Protein AF-A0A7V2UGQ2-F1 (afdb_monomer_lite)

Secondary structure (DSSP, 8-state):
--SHHHHHHHHHHH-S--EEEEEE---SBPTTT--BGGGGT------TTSSS--STT-TTTT-EETT---------B-TT-S--TTS--EEEE-TTS-EEEE---GGGTS------B------------EEEEEEEE-TTTT----SHHHHHHHHTPPTT-TTEEEEEEEEESS-EEE-SS---SSSSPBPPSS-SSSEEEEEEEEEEE-SSEEEEEEEEEESEEEEEETTEEEEE----SSEEEEEEEEESSSEEEEEEEEEEE-SS--EEEEEEEES--SS--TTT-EETT-GGGTPPPEESS---HHHHHHHTS-S-----------

Sequence (330 aa):
MGSSAENSFVQTNFGGGDRWIGFTDSTATSTIDGFNLATLGTAEFGSTGGAPYPPAGNRGLGWQWVTGEPLTFVQNWGGGEPNDVGGEDAAHLRGDGLWNDHRAGATLGQTDHFLPSIIEYELGAQSLLYALNYHEARSNVGGSITNLAAAEALLALADGDPGLNARRRGYATIINLLGTGGEGHYANNDAFLLGGEDFAVEATGWIFIPSAGNWTFGTNTDDGSRLVIGPFTKADDVLSGPHDHLAVFNFSSAGWYPLRLVFFERGGGDEVELFAAQGSFGSWDSTNFRLVGDTANGGLMVTNVFPEPATLSLLALGGLSILARRRRQR

Structure (mmCIF, N/CA/C/O backbone):
data_AF-A0A7V2UGQ2-F1
#
_entry.id   AF-A0A7V2UGQ2-F1
#
loop_
_atom_site.group_PDB
_atom_site.id
_atom_site.type_symbol
_atom_site.label_atom_id
_atom_site.label_alt_id
_atom_site.label_comp_id
_atom_site.label_asym_id
_atom_site.label_entity_id
_atom_site.label_seq_id
_atom_site.pdbx_PDB_ins_code
_atom_site.Cartn_x
_atom_site.Cartn_y
_atom_site.Cartn_z
_atom_site.occupancy
_atom_site.B_iso_or_equiv
_atom_site.auth_seq_id
_atom_site.auth_comp_id
_atom_site.auth_asym_id
_atom_site.auth_atom_id
_atom_site.pdbx_PDB_model_num
ATOM 1 N N . MET A 1 1 ? -4.034 5.051 22.630 1.00 55.97 1 MET A N 1
ATOM 2 C CA . MET A 1 1 ? -2.951 5.685 23.431 1.00 55.97 1 MET A CA 1
ATOM 3 C C . MET A 1 1 ? -1.783 4.703 23.660 1.00 55.97 1 MET A C 1
ATOM 5 O O . MET A 1 1 ? -1.145 4.695 24.710 1.00 55.97 1 MET A O 1
ATOM 9 N N . GLY A 1 2 ? -1.430 3.910 22.644 1.00 51.38 2 GLY A N 1
ATOM 10 C CA . GLY A 1 2 ? -0.455 2.817 22.676 1.00 51.38 2 GLY A CA 1
ATOM 11 C C . GLY A 1 2 ? 0.980 3.198 22.298 1.00 51.38 2 GLY A C 1
ATOM 12 O O . GLY A 1 2 ? 1.807 2.316 22.084 1.00 51.38 2 GLY A O 1
ATOM 13 N N . SER A 1 3 ? 1.311 4.489 22.203 1.00 53.91 3 SER A N 1
ATOM 14 C CA . SER A 1 3 ? 2.663 4.946 21.863 1.00 53.91 3 SER A CA 1
ATOM 15 C C . SER A 1 3 ? 3.038 6.270 22.538 1.00 53.91 3 SER A C 1
ATOM 17 O O . SER A 1 3 ? 2.187 7.074 22.925 1.00 53.91 3 SER A O 1
ATOM 19 N N . SER A 1 4 ? 4.343 6.546 22.637 1.00 54.59 4 SER A N 1
ATOM 20 C CA . SER A 1 4 ? 4.851 7.838 23.125 1.00 54.59 4 SER A CA 1
ATOM 21 C C . SER A 1 4 ? 4.392 9.025 22.261 1.00 54.59 4 SER A C 1
ATOM 23 O O . SER A 1 4 ? 4.225 10.137 22.773 1.00 54.59 4 SER A O 1
ATOM 25 N N . ALA A 1 5 ? 4.144 8.791 20.967 1.00 55.12 5 ALA A N 1
ATOM 26 C CA . ALA A 1 5 ? 3.637 9.789 20.030 1.00 55.12 5 ALA A CA 1
ATOM 27 C C . ALA A 1 5 ? 2.173 10.153 20.315 1.00 55.12 5 ALA A C 1
ATOM 29 O O . ALA A 1 5 ? 1.833 11.335 20.341 1.00 55.12 5 ALA A O 1
ATOM 30 N N . GLU A 1 6 ? 1.324 9.165 20.602 1.00 60.09 6 GLU A N 1
ATOM 31 C CA . GLU A 1 6 ? -0.075 9.400 20.978 1.00 60.09 6 GLU A CA 1
ATOM 32 C C . GLU A 1 6 ? -0.189 10.149 22.307 1.00 60.09 6 GLU A C 1
ATOM 34 O O . GLU A 1 6 ? -0.946 11.116 22.408 1.00 60.09 6 GLU A O 1
ATOM 39 N N . ASN A 1 7 ? 0.627 9.782 23.299 1.00 63.66 7 ASN A N 1
ATOM 40 C CA . ASN A 1 7 ? 0.671 10.495 24.575 1.00 63.66 7 ASN A CA 1
ATOM 41 C C . ASN A 1 7 ? 1.098 11.969 24.392 1.00 63.66 7 ASN A C 1
ATOM 43 O O . ASN A 1 7 ? 0.494 12.886 24.952 1.00 63.66 7 ASN A O 1
ATOM 47 N N . SER A 1 8 ? 2.087 12.216 23.524 1.00 65.06 8 SER A N 1
ATOM 48 C CA . SER A 1 8 ? 2.531 13.574 23.169 1.00 65.06 8 SER A CA 1
ATOM 49 C C . SER A 1 8 ? 1.462 14.366 22.404 1.00 65.06 8 SER A C 1
ATOM 51 O O . SER A 1 8 ? 1.286 15.565 22.643 1.00 65.06 8 SER A O 1
ATOM 53 N N . PHE A 1 9 ? 0.722 13.712 21.502 1.00 65.62 9 PHE A N 1
ATOM 54 C CA . PHE A 1 9 ? -0.385 14.320 20.761 1.00 65.62 9 PHE A CA 1
ATOM 55 C C . PHE A 1 9 ? -1.488 14.793 21.707 1.00 65.62 9 PHE A C 1
ATOM 57 O O . PHE A 1 9 ? -1.954 15.929 21.587 1.00 65.62 9 PHE A O 1
ATOM 64 N N . VAL A 1 10 ? -1.868 13.950 22.670 1.00 66.56 10 VAL A N 1
ATOM 65 C CA . VAL A 1 10 ? -2.882 14.287 23.668 1.00 66.56 10 VAL A CA 1
ATOM 66 C C . VAL A 1 10 ? -2.465 15.512 24.483 1.00 66.56 10 VAL A C 1
ATOM 68 O O . VAL A 1 10 ? -3.222 16.480 24.568 1.00 66.56 10 VAL A O 1
ATOM 71 N N . GLN A 1 11 ? -1.242 15.505 25.016 1.00 69.06 11 GLN A N 1
ATOM 72 C CA . GLN A 1 11 ? -0.701 16.616 25.806 1.00 69.06 11 GLN A CA 1
ATOM 73 C C . GLN A 1 11 ? -0.680 17.934 25.022 1.00 69.06 11 GLN A C 1
ATOM 75 O O . GLN A 1 11 ? -1.082 18.983 25.526 1.00 69.06 11 GLN A O 1
ATOM 80 N N . THR A 1 12 ? -0.275 17.875 23.753 1.00 66.50 12 THR A N 1
ATOM 81 C CA . THR A 1 12 ? -0.147 19.065 22.901 1.00 66.50 12 THR A CA 1
ATOM 82 C C . THR A 1 12 ? -1.505 19.659 22.517 1.00 66.50 12 THR A C 1
ATOM 84 O O . THR A 1 12 ? -1.650 20.879 22.475 1.00 66.50 12 THR A O 1
ATOM 87 N N . ASN A 1 13 ? -2.508 18.821 22.233 1.00 63.44 13 ASN A N 1
ATOM 88 C CA . ASN A 1 13 ? -3.772 19.271 21.634 1.00 63.44 13 ASN A CA 1
ATOM 89 C C . ASN A 1 13 ? -4.913 19.463 22.639 1.00 63.44 13 ASN A C 1
ATOM 91 O O . ASN A 1 13 ? -5.858 20.197 22.351 1.00 63.44 13 ASN A O 1
ATOM 95 N N . PHE A 1 14 ? -4.843 18.828 23.811 1.00 64.56 14 PHE A N 1
ATOM 96 C CA . PHE A 1 14 ? -5.919 18.863 24.805 1.00 64.56 14 PHE A CA 1
ATOM 97 C C . PHE A 1 14 ? -5.540 19.582 26.116 1.00 64.56 14 PHE A C 1
ATOM 99 O O . PHE A 1 14 ? -6.408 19.753 26.980 1.00 64.56 14 PHE A O 1
ATOM 106 N N . GLY A 1 15 ? -4.296 20.069 26.236 1.00 64.44 15 GLY A N 1
ATOM 107 C CA . GLY A 1 15 ? -3.792 20.850 27.374 1.00 64.44 15 GLY A CA 1
ATOM 108 C C . GLY A 1 15 ? -3.466 20.016 28.625 1.00 64.44 15 GLY A C 1
ATOM 109 O O . GLY A 1 15 ? -3.795 18.837 28.700 1.00 64.44 15 GLY A O 1
ATOM 110 N N . GLY A 1 16 ? -2.837 20.643 29.627 1.00 67.06 16 GLY A N 1
ATOM 111 C CA . GLY A 1 16 ? -2.273 19.974 30.816 1.00 67.06 16 GLY A CA 1
ATOM 112 C C . GLY A 1 16 ? -3.251 19.694 31.966 1.00 67.06 16 GLY A C 1
ATOM 113 O O . GLY A 1 16 ? -2.957 20.052 33.102 1.00 67.06 16 GLY A O 1
ATOM 114 N N . GLY A 1 17 ? -4.421 19.110 31.693 1.00 80.56 17 GLY A N 1
ATOM 115 C CA . GLY A 1 17 ? -5.388 18.704 32.727 1.00 80.56 17 GLY A CA 1
ATOM 116 C C . GLY A 1 17 ? -5.526 17.186 32.847 1.00 80.56 17 GLY A C 1
ATOM 117 O O . GLY A 1 17 ? -5.393 16.488 31.843 1.00 80.56 17 GLY A O 1
ATOM 118 N N . ASP A 1 18 ? -5.843 16.703 34.052 1.00 85.62 18 ASP A N 1
ATOM 119 C CA . ASP A 1 18 ? -6.018 15.274 34.333 1.00 85.62 18 ASP A CA 1
ATOM 120 C C . ASP A 1 18 ? -7.246 14.701 33.623 1.00 85.62 18 ASP A C 1
ATOM 122 O O . ASP A 1 18 ? -8.326 15.307 33.629 1.00 85.62 18 ASP A O 1
ATOM 126 N N . ARG A 1 19 ? -7.087 13.531 33.001 1.00 84.50 19 ARG A N 1
ATOM 127 C CA . ARG A 1 19 ? -8.108 12.931 32.137 1.00 84.50 19 ARG A CA 1
ATOM 128 C C . ARG A 1 19 ? -8.162 11.421 32.272 1.00 84.50 19 ARG A C 1
ATOM 130 O O . ARG A 1 19 ? -7.119 10.778 32.240 1.00 84.50 19 ARG A O 1
ATOM 137 N N . TRP A 1 20 ? -9.365 10.854 32.330 1.00 84.75 20 TRP A N 1
ATOM 138 C CA . TRP A 1 20 ? -9.531 9.402 32.239 1.00 84.75 20 TRP A CA 1
ATOM 139 C C . TRP A 1 20 ? -9.014 8.886 30.901 1.00 84.75 20 TRP A C 1
ATOM 141 O O . TRP A 1 20 ? -9.288 9.493 29.860 1.00 84.75 20 TRP A O 1
ATOM 151 N N . ILE A 1 21 ? -8.298 7.766 30.941 1.00 78.38 21 ILE A N 1
ATOM 152 C CA . ILE A 1 21 ? -7.848 7.027 29.761 1.00 78.38 21 ILE A CA 1
ATOM 153 C C . ILE A 1 21 ? -8.443 5.619 29.831 1.00 78.38 21 ILE A C 1
ATOM 155 O O . ILE A 1 21 ? -8.758 5.138 30.915 1.00 78.38 21 ILE A O 1
ATOM 159 N N . GLY A 1 22 ? -8.676 4.983 28.681 1.00 79.19 22 GLY A N 1
ATOM 160 C CA . GLY A 1 22 ? -9.435 3.728 28.571 1.00 79.19 22 GLY A CA 1
ATOM 161 C C . GLY A 1 22 ? -8.724 2.481 29.104 1.00 79.19 22 GLY A C 1
ATOM 162 O O . GLY A 1 22 ? -8.870 1.419 28.518 1.00 79.19 22 GLY A O 1
ATOM 163 N N . PHE A 1 23 ? -7.931 2.595 30.161 1.00 79.88 23 PHE A N 1
ATOM 164 C CA . PHE A 1 23 ? -7.047 1.548 30.649 1.00 79.88 23 PHE A CA 1
ATOM 165 C C . PHE A 1 23 ? -7.431 1.146 32.071 1.00 79.88 23 PHE A C 1
ATOM 167 O O . PHE A 1 23 ? -7.706 2.009 32.908 1.00 79.88 23 PHE A O 1
ATOM 174 N N . THR A 1 24 ? -7.484 -0.158 32.328 1.00 84.94 24 THR A N 1
ATOM 175 C CA . THR A 1 24 ? -7.972 -0.719 33.591 1.00 84.94 24 THR A CA 1
ATOM 176 C C . THR A 1 24 ? -7.363 -2.084 33.871 1.00 84.94 24 THR A C 1
ATOM 178 O O . THR A 1 24 ? -7.129 -2.858 32.948 1.00 84.94 24 THR A O 1
ATOM 181 N N . ASP A 1 25 ? -7.138 -2.415 35.133 1.00 85.00 25 ASP A N 1
ATOM 182 C CA . ASP A 1 25 ? -6.864 -3.779 35.598 1.00 85.00 25 ASP A CA 1
ATOM 183 C C . ASP A 1 25 ? -8.042 -4.380 36.380 1.00 85.00 25 ASP A C 1
ATOM 185 O O . ASP A 1 25 ? -7.936 -5.483 36.925 1.00 85.00 25 ASP A O 1
ATOM 189 N N . SER A 1 26 ? -9.199 -3.706 36.367 1.00 86.50 26 SER A N 1
ATOM 190 C CA . SER A 1 26 ? -10.372 -4.153 37.105 1.00 86.50 26 SER A CA 1
ATOM 191 C C . SER A 1 26 ? -10.819 -5.523 36.626 1.00 86.50 26 SER A C 1
ATOM 193 O O . SER A 1 26 ? -10.964 -5.786 35.429 1.00 86.50 26 SER A O 1
ATOM 195 N N . THR A 1 27 ? -11.109 -6.400 37.578 1.00 88.31 27 THR A N 1
ATOM 196 C CA . THR A 1 27 ? -11.715 -7.713 37.318 1.00 88.31 27 THR A CA 1
ATOM 197 C C . THR A 1 27 ? -13.222 -7.710 37.585 1.00 88.31 27 THR A C 1
ATOM 199 O O . THR A 1 27 ? -13.884 -8.747 37.490 1.00 88.31 27 THR A O 1
ATOM 202 N N . ALA A 1 28 ? -13.786 -6.542 37.909 1.00 86.94 28 ALA A N 1
ATOM 203 C CA . ALA A 1 28 ? -15.196 -6.383 38.210 1.00 86.94 28 ALA A CA 1
ATOM 204 C C . ALA A 1 28 ? -16.085 -6.570 36.968 1.00 86.94 28 ALA A C 1
ATOM 206 O O . ALA A 1 28 ? -15.665 -6.475 35.814 1.00 86.94 28 ALA A O 1
ATOM 207 N N . THR A 1 29 ? -17.368 -6.823 37.220 1.00 86.19 29 THR A N 1
ATOM 208 C CA . THR A 1 29 ? -18.408 -6.748 36.192 1.00 86.19 29 THR A CA 1
ATOM 209 C C . THR A 1 29 ? -19.084 -5.390 36.278 1.00 86.19 29 THR A C 1
ATOM 211 O O . THR A 1 29 ? -19.628 -5.035 37.324 1.00 86.19 29 THR A O 1
ATOM 214 N N . SER A 1 30 ? -19.061 -4.645 35.176 1.00 83.88 30 SER A N 1
ATOM 215 C CA . SER A 1 30 ? -19.713 -3.347 35.051 1.00 83.88 30 SER A CA 1
ATOM 216 C C . SER A 1 30 ? -21.199 -3.457 35.373 1.00 83.88 30 SER A C 1
ATOM 218 O O . SER A 1 30 ? -21.940 -4.250 34.790 1.00 83.88 30 SER A O 1
ATOM 220 N N . THR A 1 31 ? -21.657 -2.621 36.299 1.00 81.88 31 THR A N 1
ATOM 221 C CA . THR A 1 31 ? -23.082 -2.533 36.652 1.00 81.88 31 THR A CA 1
ATOM 222 C C . THR A 1 31 ? -23.911 -1.757 35.624 1.00 81.88 31 THR A C 1
ATOM 224 O O . THR A 1 31 ? -25.138 -1.773 35.710 1.00 81.88 31 THR A O 1
ATOM 227 N N . ILE A 1 32 ? -23.272 -1.095 34.648 1.00 67.69 32 ILE A N 1
ATOM 228 C CA . ILE A 1 32 ? -23.963 -0.359 33.578 1.00 67.69 32 ILE A CA 1
ATOM 229 C C . ILE A 1 32 ? -24.513 -1.327 32.525 1.00 67.69 32 ILE A C 1
ATOM 231 O O . ILE A 1 32 ? -25.679 -1.238 32.145 1.00 67.69 32 ILE A O 1
ATOM 235 N N . ASP A 1 33 ? -23.664 -2.225 32.034 1.00 70.94 33 ASP A N 1
ATOM 236 C CA . ASP A 1 33 ? -23.909 -3.055 30.849 1.00 70.94 33 ASP A CA 1
ATOM 237 C C . ASP A 1 33 ? -23.668 -4.553 31.091 1.00 70.94 33 ASP A C 1
ATOM 239 O O . ASP A 1 33 ? -23.905 -5.369 30.201 1.00 70.94 33 ASP A O 1
ATOM 243 N N . GLY A 1 34 ? -23.244 -4.937 32.298 1.00 80.12 34 GLY A N 1
ATOM 244 C CA . GLY A 1 34 ? -22.953 -6.324 32.647 1.00 80.12 34 GLY A CA 1
ATOM 245 C C . GLY A 1 34 ? -21.658 -6.852 32.031 1.00 80.12 34 GLY A C 1
ATOM 246 O O . GLY A 1 34 ? -21.426 -8.061 32.082 1.00 80.12 34 GLY A O 1
ATOM 247 N N . PHE A 1 35 ? -20.823 -5.992 31.439 1.00 76.81 35 PHE A N 1
ATOM 248 C CA . PHE A 1 35 ? -19.561 -6.418 30.850 1.00 76.81 35 PHE A CA 1
ATOM 249 C C . PHE A 1 35 ? -18.570 -6.838 31.943 1.00 76.81 35 PHE A C 1
ATOM 251 O O . PHE A 1 35 ? -18.287 -6.074 32.865 1.00 76.81 35 PHE A O 1
ATOM 258 N N . ASN A 1 36 ? -18.051 -8.065 31.856 1.00 85.12 36 ASN A N 1
ATOM 259 C CA . ASN A 1 36 ? -17.058 -8.586 32.794 1.00 85.12 36 ASN A CA 1
ATOM 260 C C . ASN A 1 36 ? -15.647 -8.254 32.299 1.00 85.12 36 ASN A C 1
ATOM 262 O O . ASN A 1 36 ? -15.168 -8.879 31.348 1.00 85.12 36 ASN A O 1
ATOM 266 N N . LEU A 1 37 ? -14.970 -7.316 32.964 1.00 82.06 37 LEU A N 1
ATOM 267 C CA . LEU A 1 37 ? -13.660 -6.834 32.529 1.00 82.06 37 LEU A CA 1
ATOM 268 C C . LEU A 1 37 ? -12.563 -7.900 32.634 1.00 82.06 37 LEU A C 1
ATOM 270 O O . LEU A 1 37 ? -11.653 -7.897 31.809 1.00 82.06 37 LEU A O 1
ATOM 274 N N . ALA A 1 38 ? -12.717 -8.906 33.505 1.00 84.62 38 ALA A N 1
ATOM 275 C CA . ALA A 1 38 ? -11.798 -10.048 33.573 1.00 84.62 38 ALA A CA 1
ATOM 276 C C . ALA A 1 38 ? -11.696 -10.825 32.243 1.00 84.62 38 ALA A C 1
ATOM 278 O O . ALA A 1 38 ? -10.711 -11.519 31.994 1.00 84.62 38 ALA A O 1
ATOM 279 N N . THR A 1 39 ? -12.696 -10.710 31.357 1.00 83.00 39 THR A N 1
ATOM 280 C CA . THR A 1 39 ? -12.666 -11.349 30.028 1.00 83.00 39 THR A CA 1
ATOM 281 C C . THR A 1 39 ? -11.655 -10.722 29.070 1.00 83.00 39 THR A C 1
ATOM 283 O O . THR A 1 39 ? -11.248 -11.383 28.117 1.00 83.00 39 THR A O 1
ATOM 286 N N . LEU A 1 40 ? -11.195 -9.499 29.351 1.00 76.06 40 LEU A N 1
ATOM 287 C CA . LEU A 1 40 ? -10.111 -8.835 28.624 1.00 76.06 40 LEU A CA 1
ATOM 288 C C . LEU A 1 40 ? -8.729 -9.391 29.008 1.00 76.06 40 LEU A C 1
ATOM 290 O O . LEU A 1 40 ? -7.719 -8.997 28.434 1.00 76.06 40 LEU A O 1
ATOM 294 N N . GLY A 1 41 ? -8.666 -10.297 29.990 1.00 79.88 41 GLY A N 1
ATOM 295 C CA . GLY A 1 41 ? -7.409 -10.724 30.595 1.00 79.88 41 GLY A CA 1
ATOM 296 C C . GLY A 1 41 ? -6.845 -9.681 31.558 1.00 79.88 41 GLY A C 1
ATOM 297 O O . GLY A 1 41 ? -5.624 -9.625 31.734 1.00 79.88 41 GLY A O 1
ATOM 298 N N . THR A 1 42 ? -7.709 -8.844 32.147 1.00 78.50 42 THR A N 1
ATOM 299 C CA . THR A 1 42 ? -7.312 -7.997 33.271 1.00 78.50 42 THR A CA 1
ATOM 300 C C . THR A 1 42 ? -6.974 -8.857 34.478 1.00 78.50 42 THR A C 1
ATOM 302 O O . THR A 1 42 ? -7.517 -9.950 34.675 1.00 78.50 42 THR A O 1
ATOM 305 N N . ALA A 1 43 ? -6.046 -8.370 35.285 1.00 77.75 43 ALA A N 1
ATOM 306 C CA . ALA A 1 43 ? -5.677 -9.005 36.529 1.00 77.75 43 ALA A CA 1
ATOM 307 C C . ALA A 1 43 ? -5.248 -7.928 37.518 1.00 77.75 43 ALA A C 1
ATOM 309 O O . ALA A 1 43 ? -4.326 -7.171 37.227 1.00 77.75 43 ALA A O 1
ATOM 310 N N . GLU A 1 44 ? -5.901 -7.922 38.679 1.00 71.25 44 GLU A N 1
ATOM 311 C CA . GLU A 1 44 ? -5.589 -7.048 39.808 1.00 71.25 44 GLU A CA 1
ATOM 312 C C . GLU A 1 44 ? -4.164 -7.359 40.284 1.00 71.25 44 GLU A C 1
ATOM 314 O O . GLU A 1 44 ? -3.900 -8.348 40.978 1.00 71.25 44 GLU A O 1
ATOM 319 N N . PHE A 1 45 ? -3.215 -6.540 39.844 1.00 63.56 45 PHE A N 1
ATOM 320 C CA . PHE A 1 45 ? -1.830 -6.598 40.280 1.00 63.56 45 PHE A CA 1
ATOM 321 C C . PHE A 1 45 ? -1.513 -5.280 40.972 1.00 63.56 45 PHE A C 1
ATOM 323 O O . PHE A 1 45 ? -0.885 -4.390 40.398 1.00 63.56 45 PHE A O 1
ATOM 330 N N . GLY A 1 46 ? -1.940 -5.181 42.231 1.00 53.47 46 GLY A N 1
ATOM 331 C CA . GLY A 1 46 ? -1.612 -4.045 43.078 1.00 53.47 46 GLY A CA 1
ATOM 332 C C . GLY A 1 46 ? -0.106 -3.762 43.108 1.00 53.47 46 GLY A C 1
ATOM 333 O O . GLY A 1 46 ? 0.715 -4.682 43.115 1.00 53.47 46 GLY A O 1
ATOM 334 N N . SER A 1 47 ? 0.249 -2.474 43.097 1.00 55.47 47 SER A N 1
ATOM 335 C CA . SER A 1 47 ? 1.609 -1.915 43.105 1.00 55.47 47 SER A CA 1
ATOM 336 C C . SER A 1 47 ? 2.677 -2.718 42.342 1.00 55.47 47 SER A C 1
ATOM 338 O O . SER A 1 47 ? 3.424 -3.519 42.911 1.00 55.47 47 SER A O 1
ATOM 340 N N . THR A 1 48 ? 2.908 -2.388 41.067 1.00 53.03 48 THR A N 1
ATOM 341 C CA . THR A 1 48 ? 4.172 -2.799 40.406 1.00 53.03 48 THR A CA 1
ATOM 342 C C . THR A 1 48 ? 5.375 -1.944 40.855 1.00 53.03 48 THR A C 1
ATOM 344 O O . THR A 1 48 ? 6.517 -2.212 40.470 1.00 53.03 48 THR A O 1
ATOM 347 N N . GLY A 1 49 ? 5.135 -0.920 41.690 1.00 44.81 49 GLY A N 1
ATOM 348 C CA . GLY A 1 49 ? 6.097 0.107 42.105 1.00 44.81 49 GLY A CA 1
ATOM 349 C C . GLY A 1 49 ? 6.800 -0.096 43.458 1.00 44.81 49 GLY A C 1
ATOM 350 O O . GLY A 1 49 ? 7.675 0.702 43.789 1.00 44.81 49 GLY A O 1
ATOM 351 N N . GLY A 1 50 ? 6.466 -1.131 44.241 1.00 43.66 50 GLY A N 1
ATOM 352 C CA . GLY A 1 50 ? 6.964 -1.295 45.621 1.00 43.66 50 GLY A CA 1
ATOM 353 C C . GLY A 1 50 ? 8.230 -2.144 45.824 1.00 43.66 50 GLY A C 1
ATOM 354 O O . GLY A 1 50 ? 8.822 -2.111 46.904 1.00 43.66 50 GLY A O 1
ATOM 355 N N . ALA A 1 51 ? 8.678 -2.905 44.823 1.00 39.03 51 ALA A N 1
ATOM 356 C CA . ALA A 1 51 ? 9.932 -3.662 44.897 1.00 39.03 51 ALA A CA 1
ATOM 357 C C . ALA A 1 51 ? 11.100 -2.822 44.342 1.00 39.03 51 ALA A C 1
ATOM 359 O O . ALA A 1 51 ? 10.889 -2.058 43.396 1.00 39.03 51 ALA A O 1
ATOM 360 N N . PRO A 1 52 ? 12.338 -2.952 44.867 1.00 39.47 52 PRO A N 1
ATOM 361 C CA . PRO A 1 52 ? 13.508 -2.324 44.264 1.00 39.47 52 PRO A CA 1
ATOM 362 C C . PRO A 1 52 ? 13.679 -2.895 42.860 1.00 39.47 52 PRO A C 1
ATOM 364 O O . PRO A 1 52 ? 14.232 -3.976 42.726 1.00 39.47 52 PRO A O 1
ATOM 367 N N . TYR A 1 53 ? 13.170 -2.178 41.854 1.00 36.78 53 TYR A N 1
ATOM 368 C CA . TYR A 1 53 ? 13.110 -2.600 40.456 1.00 36.78 53 TYR A CA 1
ATOM 369 C C . TYR A 1 53 ? 12.602 -4.045 40.272 1.00 36.78 53 TYR A C 1
ATOM 371 O O . TYR A 1 53 ? 13.388 -4.988 40.397 1.00 36.78 53 TYR A O 1
ATOM 379 N N . PRO A 1 54 ? 11.357 -4.293 39.819 1.00 39.69 54 PRO A N 1
ATOM 380 C CA . PRO A 1 54 ? 11.191 -5.501 39.027 1.00 39.69 54 PRO A CA 1
ATOM 381 C C . PRO A 1 54 ? 12.134 -5.368 37.810 1.00 39.69 54 PRO A C 1
ATOM 383 O O . PRO A 1 54 ? 12.397 -4.245 37.357 1.00 39.69 54 PRO A O 1
ATOM 386 N N . PRO A 1 55 ? 12.708 -6.473 37.305 1.00 38.50 55 PRO A N 1
ATOM 387 C CA . PRO A 1 55 ? 13.573 -6.427 36.132 1.00 38.50 55 PRO A CA 1
ATOM 388 C C . PRO A 1 55 ? 12.878 -5.625 35.027 1.00 38.50 55 PRO A C 1
ATOM 390 O O . PRO A 1 55 ? 11.673 -5.773 34.823 1.00 38.50 55 PRO A O 1
ATOM 393 N N . ALA A 1 56 ? 13.626 -4.720 34.392 1.00 41.19 56 ALA A N 1
ATOM 394 C CA . ALA A 1 56 ? 13.127 -3.790 33.384 1.00 41.19 56 ALA A CA 1
ATOM 395 C C . ALA A 1 56 ? 12.142 -4.483 32.424 1.00 41.19 56 ALA A C 1
ATOM 397 O O . ALA A 1 56 ? 12.535 -5.398 31.704 1.00 41.19 56 ALA A O 1
ATOM 398 N N . GLY A 1 57 ? 10.870 -4.068 32.435 1.00 47.94 57 GLY A N 1
ATOM 399 C CA . GLY A 1 57 ? 9.896 -4.568 31.461 1.00 47.94 57 GLY A CA 1
ATOM 400 C C . GLY A 1 57 ? 8.419 -4.387 31.798 1.00 47.94 57 GLY A C 1
ATOM 401 O O . GLY A 1 57 ? 7.642 -4.150 30.885 1.00 47.94 57 GLY A O 1
ATOM 402 N N . ASN A 1 58 ? 8.017 -4.433 33.072 1.00 55.75 58 ASN A N 1
ATOM 403 C CA . ASN A 1 58 ? 6.650 -4.874 33.392 1.00 55.75 58 ASN A CA 1
ATOM 404 C C . ASN A 1 58 ? 5.865 -3.970 34.382 1.00 55.75 58 ASN A C 1
ATOM 406 O O . ASN A 1 58 ? 5.093 -4.480 35.193 1.00 55.75 58 ASN A O 1
ATOM 410 N N . ARG A 1 59 ? 6.041 -2.635 34.349 1.00 65.69 59 ARG A N 1
ATOM 411 C CA . ARG A 1 59 ? 5.121 -1.716 35.063 1.00 65.69 59 ARG A CA 1
ATOM 412 C C . ARG A 1 59 ? 3.751 -1.762 34.386 1.00 65.69 59 ARG A C 1
ATOM 414 O O . ARG A 1 59 ? 3.688 -1.526 33.190 1.00 65.69 59 ARG A O 1
ATOM 421 N N . GLY A 1 60 ? 2.686 -2.079 35.121 1.00 67.69 60 GLY A N 1
ATOM 422 C CA . GLY A 1 60 ? 1.333 -2.213 34.559 1.00 67.69 60 GLY A CA 1
ATOM 423 C C . GLY A 1 60 ? 0.993 -3.583 33.951 1.00 67.69 60 GLY A C 1
ATOM 424 O O . GLY A 1 60 ? 0.143 -3.662 33.071 1.00 67.69 60 GLY A O 1
ATOM 425 N N . LEU A 1 61 ? 1.640 -4.673 34.385 1.00 73.69 61 LEU A N 1
ATOM 426 C CA . LEU A 1 61 ? 1.139 -6.023 34.081 1.00 73.69 61 LEU A CA 1
ATOM 427 C C . LEU A 1 61 ? -0.290 -6.211 34.603 1.00 73.69 61 LEU A C 1
ATOM 429 O O . LEU A 1 61 ? -0.574 -5.834 35.732 1.00 73.69 61 LEU A O 1
ATOM 433 N N . GLY A 1 62 ? -1.144 -6.843 33.795 1.00 75.69 62 GLY A N 1
ATOM 434 C CA . GLY A 1 62 ? -2.554 -7.114 34.115 1.00 75.69 62 GLY A CA 1
ATOM 435 C C . GLY A 1 62 ? -3.510 -5.966 33.833 1.00 75.69 62 GLY A C 1
ATOM 436 O O . GLY A 1 62 ? -4.718 -6.173 33.857 1.00 75.69 62 GLY A O 1
ATOM 437 N N . TRP A 1 63 ? -2.988 -4.800 33.475 1.00 83.12 63 TRP A N 1
ATOM 438 C CA . TRP A 1 63 ? -3.802 -3.735 32.929 1.00 83.12 63 TRP A CA 1
ATOM 439 C C . TRP A 1 63 ? -4.090 -3.992 31.443 1.00 83.12 63 TRP A C 1
ATOM 441 O O . TRP A 1 63 ? -3.208 -4.408 30.687 1.00 83.12 63 TRP A O 1
ATOM 451 N N . GLN A 1 64 ? -5.324 -3.730 31.023 1.00 81.00 64 GLN A N 1
ATOM 452 C CA . GLN A 1 64 ? -5.817 -3.888 29.658 1.00 81.00 64 GLN A CA 1
ATOM 453 C C . GLN A 1 64 ? -6.568 -2.639 29.219 1.00 81.00 64 GLN A C 1
ATOM 455 O O . GLN A 1 64 ? -7.157 -1.917 30.028 1.00 81.00 64 GLN A O 1
ATOM 460 N N . TRP A 1 65 ? -6.581 -2.391 27.915 1.00 79.50 65 TRP A N 1
ATOM 461 C CA . TRP A 1 65 ? -7.512 -1.425 27.358 1.00 79.50 65 TRP A CA 1
ATOM 462 C C . TRP A 1 65 ? -8.939 -1.959 27.477 1.00 79.50 65 TRP A C 1
ATOM 464 O O . TRP A 1 65 ? -9.188 -3.131 27.202 1.00 79.50 65 TRP A O 1
ATOM 474 N N . VAL A 1 66 ? -9.894 -1.101 27.841 1.00 75.94 66 VAL A N 1
ATOM 475 C CA . VAL A 1 66 ? -11.326 -1.451 27.923 1.00 75.94 66 VAL A CA 1
ATOM 476 C C . VAL A 1 66 ? -11.899 -1.901 26.574 1.00 75.94 66 VAL A C 1
ATOM 478 O O . VAL A 1 66 ? -12.956 -2.523 26.522 1.00 75.94 66 VAL A O 1
ATOM 481 N N . THR A 1 67 ? -11.197 -1.589 25.488 1.00 69.25 67 THR A N 1
ATOM 482 C CA . THR A 1 67 ? -11.475 -1.980 24.104 1.00 69.25 67 THR A CA 1
ATOM 483 C C . THR A 1 67 ? -10.873 -3.343 23.718 1.00 69.25 67 THR A C 1
ATOM 485 O O . THR A 1 67 ? -11.294 -3.924 22.716 1.00 69.25 67 THR A O 1
ATOM 488 N N . GLY A 1 68 ? -10.001 -3.919 24.556 1.00 68.44 68 GLY A N 1
ATOM 489 C CA . GLY A 1 68 ? -9.491 -5.292 24.458 1.00 68.44 68 GLY A CA 1
ATOM 490 C C . GLY A 1 68 ? -8.262 -5.500 23.574 1.00 68.44 68 GLY A C 1
ATOM 491 O O . GLY A 1 68 ? -7.828 -6.638 23.390 1.00 68.44 68 GLY A O 1
ATOM 492 N N . GLU A 1 69 ? -7.689 -4.436 23.026 1.00 63.94 69 GLU A N 1
ATOM 493 C CA . GLU A 1 69 ? -6.450 -4.482 22.263 1.00 63.94 69 GLU A CA 1
ATOM 494 C C . GLU A 1 69 ? -5.226 -4.763 23.153 1.00 63.94 69 GLU A C 1
ATOM 496 O O . GLU A 1 69 ? -5.183 -4.359 24.322 1.00 63.94 69 GLU A O 1
ATOM 501 N N . PRO A 1 70 ? -4.191 -5.436 22.609 1.00 60.69 70 PRO A N 1
ATOM 502 C CA . PRO A 1 70 ? -2.981 -5.722 23.359 1.00 60.69 70 PRO A CA 1
ATOM 503 C C . PRO A 1 70 ? -2.261 -4.444 23.776 1.00 60.69 70 PRO A C 1
ATOM 505 O O . PRO A 1 70 ? -1.958 -3.567 22.964 1.00 60.69 70 PRO A O 1
ATOM 508 N N . LEU A 1 71 ? -1.884 -4.387 25.046 1.00 61.97 71 LEU A N 1
ATOM 509 C CA . LEU A 1 71 ? -1.057 -3.317 25.565 1.00 61.97 71 LEU A CA 1
ATOM 510 C C . LEU A 1 71 ? 0.403 -3.485 25.101 1.00 61.97 71 LEU A C 1
ATOM 512 O O . LEU A 1 71 ? 1.158 -4.304 25.625 1.00 61.97 71 LEU A O 1
ATOM 516 N N . THR A 1 72 ? 0.816 -2.693 24.114 1.00 62.94 72 THR A N 1
ATOM 517 C CA . THR A 1 72 ? 2.175 -2.731 23.535 1.00 62.94 72 THR A CA 1
ATOM 518 C C . THR A 1 72 ? 3.138 -1.722 24.167 1.00 62.94 72 THR A C 1
ATOM 520 O O . THR A 1 72 ? 4.355 -1.834 24.006 1.00 62.94 72 THR A O 1
ATOM 523 N N . PHE A 1 73 ? 2.613 -0.762 24.933 1.00 62.09 73 PHE A N 1
ATOM 524 C CA . PHE A 1 73 ? 3.375 0.284 25.607 1.00 62.09 73 PHE A CA 1
ATOM 525 C C . PHE A 1 73 ? 2.882 0.468 27.046 1.00 62.09 73 PHE A C 1
ATOM 527 O O . PHE A 1 73 ? 1.750 0.877 27.274 1.00 62.09 73 PHE A O 1
ATOM 534 N N . VAL A 1 74 ? 3.750 0.171 28.018 1.00 64.06 74 VAL A N 1
ATOM 535 C CA . VAL A 1 74 ? 3.388 0.097 29.452 1.00 64.06 74 VAL A CA 1
ATOM 536 C C . VAL A 1 74 ? 4.178 1.066 30.335 1.00 64.06 74 VAL A C 1
ATOM 538 O O . VAL A 1 74 ? 4.139 0.998 31.555 1.00 64.06 74 VAL A O 1
ATOM 541 N N . GLN A 1 75 ? 4.980 1.945 29.734 1.00 66.31 75 GLN A N 1
ATOM 542 C CA . GLN A 1 75 ? 6.111 2.576 30.429 1.00 66.31 75 GLN A CA 1
ATOM 543 C C . GLN A 1 75 ? 5.896 4.051 30.790 1.00 66.31 75 GLN A C 1
ATOM 545 O O . GLN A 1 75 ? 6.845 4.719 31.188 1.00 66.31 75 GLN A O 1
ATOM 550 N N . ASN A 1 76 ? 4.676 4.576 30.660 1.00 76.44 76 ASN A N 1
ATOM 551 C CA . ASN A 1 76 ? 4.402 5.998 30.895 1.00 76.44 76 ASN A CA 1
ATOM 552 C C . ASN A 1 76 ? 3.821 6.304 32.287 1.00 76.44 76 ASN A C 1
ATOM 554 O O . ASN A 1 76 ? 3.382 7.418 32.555 1.00 76.44 76 ASN A O 1
ATOM 558 N N . TRP A 1 77 ? 3.842 5.330 33.192 1.00 80.12 77 TRP A N 1
ATOM 559 C CA . TRP A 1 77 ? 3.470 5.522 34.589 1.00 80.12 77 TRP A CA 1
ATOM 560 C C . TRP A 1 77 ? 4.378 6.522 35.308 1.00 80.12 77 TRP A C 1
ATOM 562 O O . TRP A 1 77 ? 5.602 6.524 35.138 1.00 80.12 77 TRP A O 1
ATOM 572 N N . GLY A 1 78 ? 3.764 7.349 36.153 1.00 80.75 78 GLY A N 1
ATOM 573 C CA . GLY A 1 78 ? 4.445 8.272 37.044 1.00 80.75 78 GLY A CA 1
ATOM 574 C C . GLY A 1 78 ? 5.401 7.565 38.001 1.00 80.75 78 GLY A C 1
ATOM 575 O O . GLY A 1 78 ? 5.355 6.353 38.211 1.00 80.75 78 GLY A O 1
ATOM 576 N N . GLY A 1 79 ? 6.322 8.326 38.591 1.00 80.25 79 GLY A N 1
ATOM 577 C CA . GLY A 1 79 ? 7.208 7.784 39.618 1.00 80.25 79 GLY A CA 1
ATOM 578 C C . GLY A 1 79 ? 6.403 7.292 40.822 1.00 80.25 79 GLY A C 1
ATOM 579 O O . GLY A 1 79 ? 5.867 8.117 41.549 1.00 80.25 79 GLY A O 1
ATOM 580 N N . GLY A 1 80 ? 6.358 5.973 41.028 1.00 77.25 80 GLY A N 1
ATOM 581 C CA . GLY A 1 80 ? 5.572 5.333 42.091 1.00 77.25 80 GLY A CA 1
ATOM 582 C C . GLY A 1 80 ? 4.329 4.592 41.591 1.00 77.25 80 GLY A C 1
ATOM 583 O O . GLY A 1 80 ? 3.846 3.734 42.319 1.00 77.25 80 GLY A O 1
ATOM 584 N N . GLU A 1 81 ? 3.906 4.839 40.347 1.00 81.06 81 GLU A N 1
ATOM 585 C CA . GLU A 1 81 ? 2.667 4.302 39.769 1.00 81.06 81 GLU A CA 1
ATOM 586 C C . GLU A 1 81 ? 2.901 3.050 38.891 1.00 81.06 81 GLU A C 1
ATOM 588 O O . GLU A 1 81 ? 4.009 2.871 38.354 1.00 81.06 81 GLU A O 1
ATOM 593 N N . PRO A 1 82 ? 1.873 2.198 38.693 1.00 82.50 82 PRO A N 1
ATOM 594 C CA . PRO A 1 82 ? 0.611 2.174 39.440 1.00 82.50 82 PRO A CA 1
ATOM 595 C C . PRO A 1 82 ? 0.836 1.707 40.886 1.00 82.50 82 PRO A C 1
ATOM 597 O O . PRO A 1 82 ? 1.686 0.834 41.124 1.00 82.50 82 PRO A O 1
ATOM 600 N N . ASN A 1 83 ? 0.128 2.309 41.841 1.00 79.56 83 ASN A N 1
ATOM 601 C CA . ASN A 1 83 ? 0.350 2.121 43.277 1.00 79.56 83 ASN A CA 1
ATOM 602 C C . ASN A 1 83 ? -0.786 1.383 44.010 1.00 79.56 83 ASN A C 1
ATOM 604 O O . ASN A 1 83 ? -0.550 0.884 45.113 1.00 79.56 83 ASN A O 1
ATOM 608 N N . ASP A 1 84 ? -1.950 1.264 43.379 1.00 82.19 84 ASP A N 1
ATOM 609 C CA . ASP A 1 84 ? -3.175 0.621 43.846 1.00 82.19 84 ASP A CA 1
ATOM 610 C C . ASP A 1 84 ? -3.655 1.120 45.225 1.00 82.19 84 ASP A C 1
ATOM 612 O O . ASP A 1 84 ? -4.145 0.381 46.091 1.00 82.19 84 ASP A O 1
ATOM 616 N N . VAL A 1 85 ? -3.458 2.411 45.504 1.00 81.00 85 VAL A N 1
ATOM 617 C CA . VAL A 1 85 ? -3.760 2.992 46.813 1.00 81.00 85 VAL A CA 1
ATOM 618 C C . VAL A 1 85 ? -5.269 3.123 47.006 1.00 81.00 85 VAL A C 1
ATOM 620 O O . VAL A 1 85 ? -5.922 4.110 46.676 1.00 81.00 85 VAL A O 1
ATOM 623 N N . GLY A 1 86 ? -5.823 2.129 47.697 1.00 77.69 86 GLY A N 1
ATOM 624 C CA . GLY A 1 86 ? -7.248 2.072 48.007 1.00 77.69 86 GLY A CA 1
ATOM 625 C C . GLY A 1 86 ? -8.072 1.337 46.956 1.00 77.69 86 GLY A C 1
ATOM 626 O O . GLY A 1 86 ? -9.273 1.609 46.892 1.00 77.69 86 GLY A O 1
ATOM 627 N N . GLY A 1 87 ? -7.446 0.421 46.204 1.00 79.56 87 GLY A N 1
ATOM 628 C CA . GLY A 1 87 ? -8.076 -0.349 45.134 1.00 79.56 87 GLY A CA 1
ATOM 629 C C . GLY A 1 87 ? -8.370 0.583 43.972 1.00 79.56 87 GLY A C 1
ATOM 630 O O . GLY A 1 87 ? -9.475 1.117 43.911 1.00 79.56 87 GLY A O 1
ATOM 631 N N . GLU A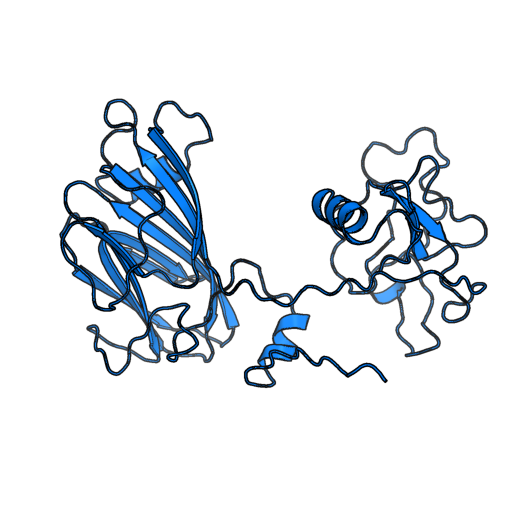 1 88 ? -7.381 0.890 43.145 1.00 87.19 88 GLU A N 1
ATOM 632 C CA . GLU A 1 88 ? -7.471 1.897 42.087 1.00 87.19 88 GLU A CA 1
ATOM 633 C C . GLU A 1 88 ? -7.339 1.261 40.704 1.00 87.19 88 GLU A C 1
ATOM 635 O O . GLU A 1 88 ? -6.236 1.089 40.205 1.00 87.19 88 GLU A O 1
ATOM 640 N N . ASP A 1 89 ? -8.472 0.978 40.050 1.00 86.75 89 ASP A N 1
ATOM 641 C CA . ASP A 1 89 ? -8.450 0.127 38.848 1.00 86.75 89 ASP A CA 1
ATOM 642 C C . ASP A 1 89 ? -8.564 0.881 37.511 1.00 86.75 89 ASP A C 1
ATOM 644 O O . ASP A 1 89 ? -8.799 0.271 36.466 1.00 86.75 89 ASP A O 1
ATOM 648 N N . ALA A 1 90 ? -8.507 2.211 37.491 1.00 87.94 90 ALA A N 1
ATOM 649 C CA . ALA A 1 90 ? -8.603 3.004 36.263 1.00 87.94 90 ALA A CA 1
ATOM 650 C C . ALA A 1 90 ? -7.409 3.929 36.112 1.00 87.94 90 ALA A C 1
ATOM 652 O O . ALA A 1 90 ? -7.049 4.657 37.027 1.00 87.94 90 ALA A O 1
ATOM 653 N N . ALA A 1 91 ? -6.827 3.985 34.921 1.00 87.62 91 ALA A N 1
ATOM 654 C CA . ALA A 1 91 ? -5.729 4.899 34.687 1.00 87.62 91 ALA A CA 1
ATOM 655 C C . ALA A 1 91 ? -6.259 6.273 34.272 1.00 87.62 91 ALA A C 1
ATOM 657 O O . ALA A 1 91 ? -7.210 6.408 33.493 1.00 87.62 91 ALA A O 1
ATOM 658 N N . HIS A 1 92 ? -5.583 7.316 34.735 1.00 86.00 92 HIS A N 1
ATOM 659 C CA . HIS A 1 92 ? -5.734 8.661 34.209 1.00 86.00 92 HIS A CA 1
ATOM 660 C C . HIS A 1 92 ? -4.394 9.200 33.692 1.00 86.00 92 HIS A C 1
ATOM 662 O O . HIS A 1 92 ? -3.317 8.866 34.188 1.00 86.00 92 HIS A O 1
ATOM 668 N N . LEU A 1 93 ? -4.454 10.033 32.658 1.00 84.94 93 LEU A N 1
ATOM 669 C CA . LEU A 1 93 ? -3.327 10.832 32.202 1.00 84.94 93 LEU A CA 1
ATOM 670 C C . LEU A 1 93 ? -3.300 12.120 33.011 1.00 84.94 93 LEU A C 1
ATOM 672 O O . LEU A 1 93 ? -4.282 12.860 33.007 1.00 84.94 93 LEU A O 1
ATOM 676 N N . ARG A 1 94 ? -2.172 12.400 33.656 1.00 86.19 94 ARG A N 1
ATOM 677 C CA . ARG A 1 94 ? -1.969 13.625 34.424 1.00 86.19 94 ARG A CA 1
ATOM 678 C C . ARG A 1 94 ? -1.538 14.788 33.537 1.00 86.19 94 ARG A C 1
ATOM 680 O O . ARG A 1 94 ? -1.005 14.606 32.437 1.00 86.19 94 ARG A O 1
ATOM 687 N N . GLY A 1 95 ? -1.688 16.005 34.053 1.00 82.81 95 GLY A N 1
ATOM 688 C CA . GLY A 1 95 ? -1.235 17.226 33.377 1.00 82.81 95 GLY A CA 1
ATOM 689 C C . GLY A 1 95 ? 0.271 17.302 33.068 1.00 82.81 95 GLY A C 1
ATOM 690 O O . GLY A 1 95 ? 0.675 18.124 32.251 1.00 82.81 95 GLY A O 1
ATOM 691 N N . ASP A 1 96 ? 1.100 16.454 33.685 1.00 82.81 96 ASP A N 1
ATOM 692 C CA . ASP A 1 96 ? 2.545 16.355 33.434 1.00 82.81 96 ASP A CA 1
ATOM 693 C C . ASP A 1 96 ? 2.930 15.308 32.372 1.00 82.81 96 ASP A C 1
ATOM 695 O O . ASP A 1 96 ? 4.115 15.107 32.106 1.00 82.81 96 ASP A O 1
ATOM 699 N N . GLY A 1 97 ? 1.950 14.647 31.746 1.00 77.62 97 GLY A N 1
ATOM 700 C CA . GLY A 1 97 ? 2.197 13.642 30.713 1.00 77.62 97 GLY A CA 1
ATOM 701 C C . GLY A 1 97 ? 2.347 12.219 31.223 1.00 77.62 97 GLY A C 1
ATOM 702 O O . GLY A 1 97 ? 2.413 11.316 30.392 1.00 77.62 97 GLY A O 1
ATOM 703 N N . LEU A 1 98 ? 2.371 11.995 32.537 1.00 84.44 98 LEU A N 1
ATOM 704 C CA . LEU A 1 98 ? 2.535 10.670 33.132 1.00 84.44 98 LEU A CA 1
ATOM 705 C C . LEU A 1 98 ? 1.183 10.065 33.521 1.00 84.44 98 LEU A C 1
ATOM 707 O O . LEU A 1 98 ? 0.211 10.777 33.773 1.00 84.44 98 LEU A O 1
ATOM 711 N N . TRP A 1 99 ? 1.112 8.739 33.546 1.00 86.88 99 TRP A N 1
ATOM 712 C CA . TRP A 1 99 ? -0.073 8.012 33.992 1.00 86.88 99 TRP A CA 1
ATOM 713 C C . TRP A 1 99 ? -0.058 7.824 35.503 1.00 86.88 99 TRP A C 1
ATOM 715 O O . TRP A 1 99 ? 1.002 7.678 36.112 1.00 86.88 99 TRP A O 1
ATOM 725 N N . ASN A 1 100 ? -1.243 7.792 36.086 1.00 87.12 100 ASN A N 1
ATOM 726 C CA . ASN A 1 100 ? -1.473 7.394 37.465 1.00 87.12 100 ASN A CA 1
ATOM 727 C C . ASN A 1 100 ? -2.737 6.534 37.512 1.00 87.12 100 ASN A C 1
ATOM 729 O O . ASN A 1 100 ? -3.622 6.684 36.668 1.00 87.12 100 ASN A O 1
ATOM 733 N N . ASP A 1 101 ? -2.779 5.572 38.415 1.00 88.12 101 ASP A N 1
ATOM 734 C CA . ASP A 1 101 ? -3.962 4.770 38.662 1.00 88.12 101 ASP A CA 1
ATOM 735 C C . ASP A 1 101 ? -4.864 5.493 39.654 1.00 88.12 101 ASP A C 1
ATOM 737 O O . ASP A 1 101 ? -4.440 6.332 40.444 1.00 88.12 101 ASP A O 1
ATOM 741 N N . HIS A 1 102 ? -6.158 5.286 39.499 1.00 89.06 102 HIS A N 1
ATOM 742 C CA . HIS A 1 102 ? -7.171 5.932 40.296 1.00 89.06 102 HIS A CA 1
ATOM 743 C C . HIS A 1 102 ? -8.435 5.067 40.314 1.00 89.06 102 HIS A C 1
ATOM 745 O O . HIS A 1 102 ? -8.687 4.242 39.444 1.00 89.06 102 HIS A O 1
ATOM 751 N N . ARG A 1 103 ? -9.284 5.273 41.313 1.00 88.50 103 ARG A N 1
ATOM 752 C CA . ARG A 1 103 ? -10.593 4.610 41.444 1.00 88.50 103 ARG A CA 1
ATOM 753 C C . ARG A 1 103 ? -11.456 4.750 40.182 1.00 88.50 103 ARG A C 1
ATOM 755 O O . ARG A 1 103 ? -11.798 5.870 39.803 1.00 88.50 103 ARG A O 1
ATOM 762 N N . ALA A 1 104 ? -11.883 3.626 39.613 1.00 83.19 104 ALA A N 1
ATOM 763 C CA . ALA A 1 104 ? -12.685 3.493 38.395 1.00 83.19 104 ALA A CA 1
ATOM 764 C C . ALA A 1 104 ? -14.182 3.820 38.568 1.00 83.19 104 ALA A C 1
ATOM 766 O O . ALA A 1 104 ? -14.933 3.874 37.593 1.00 83.19 104 ALA A O 1
ATOM 767 N N . GLY A 1 105 ? -14.617 4.081 39.804 1.00 86.12 105 GLY A N 1
ATOM 768 C CA . GLY A 1 105 ? -15.954 4.577 40.133 1.00 86.12 105 GLY A CA 1
ATOM 769 C C . GLY A 1 105 ? -16.955 3.512 40.583 1.00 86.12 105 GLY A C 1
ATOM 770 O O . GLY A 1 105 ? -16.680 2.309 40.604 1.00 86.12 105 GLY A O 1
ATOM 771 N N . ALA A 1 106 ? -18.148 3.968 40.972 1.00 84.81 106 ALA A N 1
ATOM 772 C CA . ALA A 1 106 ? -19.163 3.142 41.633 1.00 84.81 106 ALA A CA 1
ATOM 773 C C . ALA A 1 106 ? -19.688 2.019 40.748 1.00 84.81 106 ALA A C 1
ATOM 775 O O . ALA A 1 106 ? -20.125 0.980 41.245 1.00 84.81 106 ALA A O 1
ATOM 776 N N . THR A 1 107 ? -19.601 2.194 39.432 1.00 81.00 107 THR A N 1
ATOM 777 C CA . THR A 1 107 ? -20.066 1.204 38.465 1.00 81.00 107 THR A CA 1
ATOM 778 C C . THR A 1 107 ? -19.198 -0.050 38.431 1.00 81.00 107 THR A C 1
ATOM 780 O O . THR A 1 107 ? -19.684 -1.089 37.979 1.00 81.00 107 THR A O 1
ATOM 783 N N . LEU A 1 108 ? -17.975 0.046 38.963 1.00 83.19 108 LEU A N 1
ATOM 784 C CA . LEU A 1 108 ? -17.013 -1.037 39.169 1.00 83.19 108 LEU A CA 1
ATOM 785 C C . LEU A 1 108 ? -16.743 -1.307 40.660 1.00 83.19 108 LEU A C 1
ATOM 787 O O . LEU A 1 108 ? -15.827 -2.042 41.005 1.00 83.19 108 LEU A O 1
ATOM 791 N N . GLY A 1 109 ? -17.570 -0.763 41.561 1.00 82.12 109 GLY A N 1
ATOM 792 C CA . GLY A 1 109 ? -17.478 -1.025 43.001 1.00 82.12 109 GLY A CA 1
ATOM 793 C C . GLY A 1 109 ? -16.512 -0.122 43.777 1.00 82.12 109 GLY A C 1
ATOM 794 O O . GLY A 1 109 ? -16.274 -0.379 44.955 1.00 82.12 109 GLY A O 1
ATOM 795 N N . GLN A 1 110 ? -16.000 0.949 43.166 1.00 83.81 110 GLN A N 1
ATOM 796 C CA . GLN A 1 110 ? -15.106 1.929 43.799 1.00 83.81 110 GLN A CA 1
ATOM 797 C C . GLN A 1 110 ? -15.811 3.275 44.037 1.00 83.81 110 GLN A C 1
ATOM 799 O O . GLN A 1 110 ? -16.941 3.486 43.621 1.00 83.81 110 GLN A O 1
ATOM 804 N N . THR A 1 111 ? -15.195 4.224 44.744 1.00 84.81 111 THR A N 1
ATOM 805 C CA . THR A 1 111 ? -15.820 5.554 44.907 1.00 84.81 111 THR A CA 1
ATOM 806 C C . THR A 1 111 ? -15.687 6.385 43.636 1.00 84.81 111 THR A C 1
ATOM 808 O O . THR A 1 111 ? -14.615 6.397 43.034 1.00 84.81 111 THR A O 1
ATOM 811 N N . ASP A 1 112 ? -16.727 7.141 43.285 1.00 79.69 112 ASP A N 1
ATOM 812 C CA . ASP A 1 112 ? -16.727 7.991 42.091 1.00 79.69 112 ASP A CA 1
ATOM 813 C C . ASP A 1 112 ? -15.637 9.068 42.115 1.00 79.69 112 ASP A C 1
ATOM 815 O O . ASP A 1 112 ? -15.438 9.768 43.112 1.00 79.69 112 ASP A O 1
ATOM 819 N N . HIS A 1 113 ? -14.988 9.245 40.965 1.00 78.62 113 HIS A N 1
ATOM 820 C CA . HIS A 1 113 ? -14.080 10.348 40.695 1.00 78.62 113 HIS A CA 1
ATOM 821 C C . HIS A 1 113 ? -14.323 10.882 39.277 1.00 78.62 113 HIS A C 1
ATOM 823 O O . HIS A 1 113 ? -14.336 10.140 38.293 1.00 78.62 113 HIS A O 1
ATOM 829 N N . PHE A 1 114 ? -14.578 12.186 39.173 1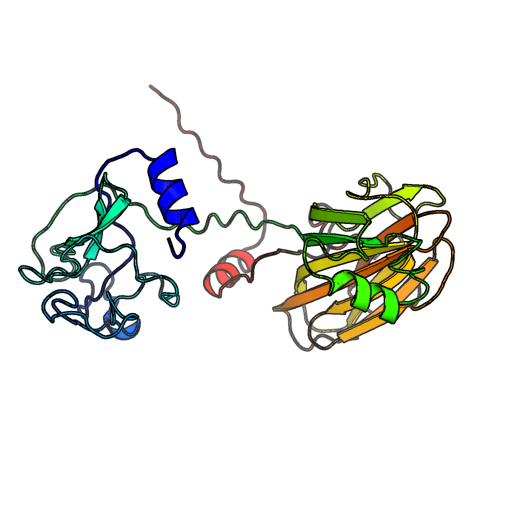.00 76.62 114 PHE A N 1
ATOM 830 C CA . PHE A 1 114 ? -15.053 12.806 37.939 1.00 76.62 114 PHE A CA 1
ATOM 831 C C . PHE A 1 114 ? -13.928 13.574 37.257 1.00 76.62 114 PHE A C 1
ATOM 833 O O . PHE A 1 114 ? -13.638 14.715 37.612 1.00 76.62 114 PHE A O 1
ATOM 840 N N . LEU A 1 115 ? -13.340 12.957 36.236 1.00 76.44 115 LEU A N 1
ATOM 841 C CA . LEU A 1 115 ? -12.410 13.600 35.317 1.00 76.44 115 LEU A CA 1
ATOM 842 C C . LEU A 1 115 ? -13.023 13.650 33.914 1.00 76.44 115 LEU A C 1
ATOM 844 O O . LEU A 1 115 ? -13.820 12.776 33.555 1.00 76.44 115 LEU A O 1
ATOM 848 N N . PRO A 1 116 ? -12.662 14.645 33.088 1.00 74.44 116 PRO A N 1
ATOM 849 C CA . PRO A 1 116 ? -12.923 14.558 31.659 1.00 74.44 116 PRO A CA 1
ATOM 850 C C . PRO A 1 116 ? -12.253 13.296 31.105 1.00 74.44 116 PRO A C 1
ATOM 852 O O . PRO A 1 116 ? -11.090 13.038 31.393 1.00 74.44 116 PRO A O 1
ATOM 855 N N . SER A 1 117 ? -12.960 12.502 30.308 1.00 69.19 117 SER A N 1
ATOM 856 C CA . SER A 1 117 ? -12.355 11.350 29.645 1.00 69.19 117 SER A CA 1
ATOM 857 C C . SER A 1 117 ? -11.793 11.734 28.284 1.00 69.19 117 SER A C 1
ATOM 859 O O . SER A 1 117 ? -12.373 12.529 27.538 1.00 69.19 117 SER A O 1
ATOM 861 N N . ILE A 1 118 ? -10.649 11.149 27.951 1.00 61.75 118 ILE A N 1
ATOM 862 C CA . ILE A 1 118 ? -10.283 10.921 26.562 1.00 61.75 118 ILE A CA 1
ATOM 863 C C . ILE A 1 118 ? -10.833 9.544 26.251 1.00 61.75 118 ILE A C 1
ATOM 865 O O . ILE A 1 118 ? -10.272 8.527 26.650 1.00 61.75 118 ILE A O 1
ATOM 869 N N . ILE A 1 119 ? -11.975 9.522 25.575 1.00 55.97 119 ILE A N 1
ATOM 870 C CA . ILE A 1 119 ? -12.392 8.305 24.898 1.00 55.97 119 ILE A CA 1
ATOM 871 C C . ILE A 1 119 ? -11.395 8.138 23.763 1.00 55.97 119 ILE A C 1
ATOM 873 O O . ILE A 1 119 ? -11.300 9.009 22.895 1.00 55.97 119 ILE A O 1
ATOM 877 N N . GLU A 1 120 ? -10.634 7.053 23.805 1.00 46.25 120 GLU A N 1
ATOM 878 C CA . GLU A 1 120 ? -9.945 6.566 22.627 1.00 46.25 120 GLU A CA 1
ATOM 879 C C . GLU A 1 120 ? -11.014 6.250 21.586 1.00 46.25 120 GLU A C 1
ATOM 881 O O . GLU A 1 120 ? -11.717 5.246 21.639 1.00 46.25 120 GLU A O 1
ATOM 886 N N . TYR A 1 121 ? -11.222 7.201 20.686 1.00 40.72 121 TYR A N 1
ATOM 887 C CA . TYR A 1 121 ? -11.701 6.877 19.369 1.00 40.72 121 TYR A CA 1
ATOM 888 C C . TYR A 1 121 ? -10.440 6.640 18.553 1.00 40.72 121 TYR A C 1
ATOM 890 O O . TYR A 1 121 ? -9.632 7.553 18.371 1.00 40.72 121 TYR A O 1
ATOM 898 N N . GLU A 1 122 ? -10.296 5.436 18.010 1.00 43.66 122 GLU A N 1
ATOM 899 C CA . GLU A 1 122 ? -9.684 5.342 16.695 1.00 43.66 122 GLU A CA 1
ATOM 900 C C . GLU A 1 122 ? -10.413 6.385 15.848 1.00 43.66 122 GLU A C 1
ATOM 902 O O . GLU A 1 122 ? -11.641 6.326 15.686 1.00 43.66 122 GLU A O 1
ATOM 907 N N . LEU A 1 123 ? -9.704 7.414 15.376 1.00 37.22 123 LEU A N 1
ATOM 908 C CA . LEU A 1 123 ? -10.216 8.190 14.263 1.00 37.22 123 LEU A CA 1
ATOM 909 C C . LEU A 1 123 ? -10.311 7.172 13.138 1.00 37.22 123 LEU A C 1
ATOM 911 O O . LEU A 1 123 ? -9.393 7.044 12.344 1.00 37.22 123 LEU A O 1
ATOM 915 N N . GLY A 1 124 ? -11.453 6.500 13.014 1.00 35.94 124 GLY A N 1
ATOM 916 C CA . GLY A 1 124 ? -11.827 5.729 11.839 1.00 35.94 124 GLY A CA 1
ATOM 917 C C . GLY A 1 124 ? -11.912 6.601 10.581 1.00 35.94 124 GLY A C 1
ATOM 918 O O . GLY A 1 124 ? -12.574 6.221 9.621 1.00 35.94 124 GLY A O 1
ATOM 919 N N . ALA A 1 125 ? -11.254 7.769 10.550 1.00 40.06 125 ALA A N 1
ATOM 920 C CA . ALA A 1 125 ? -10.582 8.249 9.364 1.00 40.06 125 ALA A CA 1
ATOM 921 C C . ALA A 1 125 ? -9.610 7.153 8.915 1.00 40.06 125 ALA A C 1
ATOM 923 O O . ALA A 1 125 ? -8.406 7.233 9.133 1.00 40.06 125 ALA A O 1
ATOM 924 N N . GLN A 1 126 ? -10.173 6.116 8.289 1.00 48.22 126 GLN A N 1
ATOM 925 C CA . GLN A 1 126 ? -9.445 5.228 7.414 1.00 48.22 126 GLN A CA 1
ATOM 926 C C . GLN A 1 126 ? -8.585 6.143 6.553 1.00 48.22 126 GLN A C 1
ATOM 928 O O . GLN A 1 126 ? -9.100 6.924 5.747 1.00 48.22 126 GLN A O 1
ATOM 933 N N . SER A 1 127 ? -7.276 6.105 6.758 1.00 55.47 127 SER A N 1
ATOM 934 C CA . SER A 1 127 ? -6.351 6.547 5.738 1.00 55.47 127 SER A CA 1
ATOM 935 C C . SER A 1 127 ? -6.578 5.572 4.597 1.00 55.47 127 SER A C 1
ATOM 937 O O . SER A 1 127 ? -6.036 4.466 4.597 1.00 55.47 127 SER A O 1
ATOM 939 N N . LEU A 1 128 ? -7.475 5.953 3.681 1.00 63.44 128 LEU A N 1
ATOM 940 C CA . LEU A 1 128 ? -7.744 5.257 2.428 1.00 63.44 128 LEU A CA 1
ATOM 941 C C . LEU A 1 128 ? -6.559 5.470 1.486 1.00 63.44 128 LEU A C 1
ATOM 943 O O . LEU A 1 128 ? -6.668 6.122 0.453 1.00 63.44 128 LEU A O 1
ATOM 947 N N . LEU A 1 129 ? -5.387 5.057 1.956 1.00 78.56 129 LEU A N 1
ATOM 948 C CA . LEU A 1 129 ? -4.092 5.433 1.436 1.00 78.56 129 LEU A CA 1
ATOM 949 C C . LEU A 1 129 ? -3.204 4.197 1.363 1.00 78.56 129 LEU A C 1
ATOM 951 O O . LEU A 1 129 ? -3.228 3.351 2.254 1.00 78.56 129 LEU A O 1
ATOM 955 N N . TYR A 1 130 ? -2.358 4.156 0.350 1.00 89.44 130 TYR A N 1
ATOM 956 C CA . TYR A 1 130 ? -1.122 3.393 0.346 1.00 89.44 130 TYR A CA 1
ATOM 957 C C . TYR A 1 130 ? -0.079 4.114 1.202 1.00 89.44 130 TYR A C 1
ATOM 959 O O . TYR A 1 130 ? -0.013 5.345 1.197 1.00 89.44 130 TYR A O 1
ATOM 967 N N . ALA A 1 131 ? 0.775 3.361 1.891 1.00 89.12 131 ALA A N 1
ATOM 968 C CA . ALA A 1 131 ? 2.056 3.863 2.375 1.00 89.12 131 ALA A CA 1
ATOM 969 C C . ALA A 1 131 ? 3.115 3.645 1.289 1.00 89.12 131 ALA A C 1
ATOM 971 O O . ALA A 1 131 ? 3.277 2.523 0.807 1.00 89.12 131 ALA A O 1
ATOM 972 N N . LEU A 1 132 ? 3.820 4.710 0.908 1.00 94.19 132 LEU A N 1
ATOM 973 C CA . LEU A 1 132 ? 4.824 4.687 -0.151 1.00 94.19 132 LEU A CA 1
ATOM 974 C C . LEU A 1 132 ? 6.238 4.821 0.415 1.00 94.19 132 LEU A C 1
ATOM 976 O O . LEU A 1 132 ? 6.493 5.673 1.272 1.00 94.19 132 LEU A O 1
ATOM 980 N N . ASN A 1 133 ? 7.170 4.041 -0.124 1.00 94.81 133 ASN A N 1
ATOM 981 C CA . ASN A 1 133 ? 8.602 4.135 0.134 1.00 94.81 133 ASN A CA 1
ATOM 982 C C . ASN A 1 133 ? 9.354 4.163 -1.204 1.00 94.81 133 ASN A C 1
ATOM 984 O O . ASN A 1 133 ? 9.223 3.254 -2.013 1.00 94.81 133 ASN A O 1
ATOM 988 N N . TYR A 1 134 ? 10.127 5.220 -1.431 1.00 96.75 134 TYR A N 1
ATOM 989 C CA . TYR A 1 134 ? 10.856 5.478 -2.669 1.00 96.75 134 TYR A CA 1
ATOM 990 C C . TYR A 1 134 ? 12.346 5.448 -2.403 1.00 96.75 134 TYR A C 1
ATOM 992 O O . TYR A 1 134 ? 12.808 6.139 -1.488 1.00 96.75 134 TYR A O 1
ATOM 1000 N N . HIS A 1 135 ? 13.088 4.697 -3.203 1.00 95.81 135 HIS A N 1
ATOM 1001 C CA . HIS A 1 135 ? 14.541 4.636 -3.145 1.00 95.81 135 HIS A CA 1
ATOM 1002 C C . HIS A 1 135 ? 15.090 4.903 -4.550 1.00 95.81 135 HIS A C 1
ATOM 1004 O O . HIS A 1 135 ? 14.718 4.215 -5.492 1.00 95.81 135 HIS A O 1
ATOM 1010 N N . GLU A 1 136 ? 15.967 5.892 -4.682 1.00 95.38 136 GLU A N 1
ATOM 1011 C CA . GLU A 1 136 ? 16.679 6.207 -5.925 1.00 95.38 136 GLU A CA 1
ATOM 1012 C C . GLU A 1 136 ? 18.125 5.726 -5.791 1.00 95.38 136 GLU A C 1
ATOM 1014 O O . GLU A 1 136 ? 18.812 6.059 -4.813 1.00 95.38 136 GLU A O 1
ATOM 1019 N N . ALA A 1 137 ? 18.596 4.935 -6.752 1.00 94.69 137 ALA A N 1
ATOM 1020 C CA . ALA A 1 137 ? 19.950 4.415 -6.748 1.00 94.69 137 ALA A CA 1
ATOM 1021 C C . ALA A 1 137 ? 20.953 5.510 -7.112 1.00 94.69 137 ALA A C 1
ATOM 1023 O O . ALA A 1 137 ? 20.764 6.325 -8.010 1.00 94.69 137 ALA A O 1
ATOM 1024 N N . ARG A 1 138 ? 22.099 5.507 -6.436 1.00 91.25 138 ARG A N 1
ATOM 1025 C CA . ARG A 1 138 ? 23.230 6.332 -6.845 1.00 91.25 138 ARG A CA 1
ATOM 1026 C C . ARG A 1 138 ? 23.969 5.623 -7.977 1.00 91.25 138 ARG A C 1
ATOM 1028 O O . ARG A 1 138 ? 24.708 4.678 -7.715 1.00 91.25 138 ARG A O 1
ATOM 1035 N N . SER A 1 139 ? 23.824 6.091 -9.215 1.00 78.19 139 SER A N 1
ATOM 1036 C CA . SER A 1 139 ? 24.217 5.350 -10.430 1.00 78.19 139 SER A CA 1
ATOM 1037 C C . SER A 1 139 ? 25.676 4.855 -10.470 1.00 78.19 139 SER A C 1
ATOM 1039 O O . SER A 1 139 ? 25.970 3.854 -11.115 1.00 78.19 139 SER A O 1
ATOM 1041 N N . ASN A 1 140 ? 26.615 5.509 -9.773 1.00 74.31 140 ASN A N 1
ATOM 1042 C CA . ASN A 1 140 ? 28.026 5.096 -9.716 1.00 74.31 140 ASN A CA 1
ATOM 1043 C C . ASN A 1 140 ? 28.365 4.080 -8.603 1.00 74.31 140 ASN A C 1
ATOM 1045 O O . ASN A 1 140 ? 29.509 3.628 -8.543 1.00 74.31 140 ASN A O 1
ATOM 1049 N N . VAL A 1 141 ? 27.418 3.746 -7.720 1.00 76.94 141 VAL A N 1
ATOM 1050 C CA . VAL A 1 141 ? 27.616 2.830 -6.578 1.00 76.94 141 VAL A CA 1
ATOM 1051 C C . VAL A 1 141 ? 26.489 1.800 -6.477 1.00 76.94 141 VAL A C 1
ATOM 1053 O O . VAL A 1 141 ? 26.772 0.610 -6.394 1.00 76.94 141 VAL A O 1
ATOM 1056 N N . GLY A 1 142 ? 25.230 2.245 -6.504 1.00 70.12 142 GLY A N 1
ATOM 1057 C CA . GLY A 1 142 ? 24.037 1.394 -6.415 1.00 70.12 142 GLY A CA 1
ATOM 1058 C C . GLY A 1 142 ? 23.737 0.602 -7.692 1.00 70.12 142 GLY A C 1
ATOM 1059 O O . GLY A 1 142 ? 23.009 -0.384 -7.637 1.00 70.12 142 GLY A O 1
ATOM 1060 N N . GLY A 1 143 ? 24.348 0.983 -8.819 1.00 82.69 143 GLY A N 1
ATOM 1061 C CA . GLY A 1 143 ? 24.134 0.340 -10.114 1.00 82.69 143 GLY A CA 1
ATOM 1062 C C . GLY A 1 143 ? 22.782 0.688 -10.737 1.00 82.69 143 GLY A C 1
ATOM 1063 O O . GLY A 1 143 ? 22.065 1.553 -10.243 1.00 82.69 143 GLY A O 1
ATOM 1064 N N . SER A 1 144 ? 22.470 0.026 -11.852 1.00 92.94 144 SER A N 1
ATOM 1065 C CA . SER A 1 144 ? 21.228 0.243 -12.597 1.00 92.94 144 SER A CA 1
ATOM 1066 C C . SER A 1 144 ? 20.135 -0.743 -12.198 1.00 92.94 144 SER A C 1
ATOM 1068 O O . SER A 1 144 ? 20.404 -1.940 -12.040 1.00 92.94 144 SER A O 1
ATOM 1070 N N . ILE A 1 145 ? 18.897 -0.263 -12.104 1.00 95.69 145 ILE A N 1
ATOM 1071 C CA . ILE A 1 145 ? 17.755 -1.057 -11.631 1.00 95.69 145 ILE A CA 1
ATOM 1072 C C . ILE A 1 145 ? 17.089 -1.770 -12.803 1.00 95.69 145 ILE A C 1
ATOM 1074 O O . ILE A 1 145 ? 16.054 -1.383 -13.296 1.00 95.69 145 ILE A O 1
ATOM 1078 N N . THR A 1 146 ? 17.720 -2.834 -13.289 1.00 96.12 146 THR A N 1
ATOM 1079 C CA . THR A 1 146 ? 17.315 -3.498 -14.547 1.00 96.12 146 THR A CA 1
ATOM 1080 C C . THR A 1 146 ? 16.316 -4.646 -14.381 1.00 96.12 146 THR A C 1
ATOM 1082 O O . THR A 1 146 ? 16.025 -5.335 -15.355 1.00 96.12 146 THR A O 1
ATOM 1085 N N . ASN A 1 147 ? 15.889 -4.930 -13.151 1.00 97.38 147 ASN A N 1
ATOM 1086 C CA . ASN A 1 147 ? 14.962 -6.011 -12.822 1.00 97.38 147 ASN A CA 1
ATOM 1087 C C . ASN A 1 147 ? 14.439 -5.875 -11.383 1.00 97.38 147 ASN A C 1
ATOM 1089 O O . ASN A 1 147 ? 15.013 -5.169 -10.545 1.00 97.38 147 ASN A O 1
ATOM 1093 N N . LEU A 1 148 ? 13.411 -6.656 -11.063 1.00 98.19 148 LEU A N 1
ATOM 1094 C CA . LEU A 1 148 ? 12.794 -6.758 -9.746 1.00 98.19 148 LEU A CA 1
ATOM 1095 C C . LEU A 1 148 ? 13.784 -7.157 -8.651 1.00 98.19 148 LEU A C 1
ATOM 1097 O O . LEU A 1 148 ? 13.657 -6.691 -7.522 1.00 98.19 148 LEU A O 1
ATOM 1101 N N . ALA A 1 149 ? 14.774 -8.007 -8.939 1.00 97.88 149 ALA A N 1
ATOM 1102 C CA . ALA A 1 149 ? 15.753 -8.394 -7.923 1.00 97.88 149 ALA A CA 1
ATOM 1103 C C . ALA A 1 149 ? 16.639 -7.206 -7.507 1.00 97.88 149 ALA A C 1
ATOM 1105 O O . ALA A 1 149 ? 16.914 -7.036 -6.318 1.00 97.88 149 ALA A O 1
ATOM 1106 N N . ALA A 1 150 ? 17.039 -6.359 -8.460 1.00 96.94 150 ALA A N 1
ATOM 1107 C CA . ALA A 1 150 ? 17.756 -5.117 -8.189 1.00 96.94 150 ALA A CA 1
ATOM 1108 C C . ALA A 1 150 ? 16.872 -4.106 -7.442 1.00 96.94 150 ALA A C 1
ATOM 1110 O O . ALA A 1 150 ? 17.328 -3.501 -6.473 1.00 96.94 150 ALA A O 1
ATOM 1111 N N . ALA A 1 151 ? 15.600 -3.979 -7.831 1.00 97.44 151 ALA A N 1
ATOM 1112 C CA . ALA A 1 151 ? 14.642 -3.099 -7.166 1.00 97.44 151 ALA A CA 1
ATOM 1113 C C . ALA A 1 151 ? 14.421 -3.486 -5.694 1.00 97.44 151 ALA A C 1
ATOM 1115 O O . ALA A 1 151 ? 14.476 -2.643 -4.801 1.00 97.44 151 ALA A O 1
ATOM 1116 N N . GLU A 1 152 ? 14.241 -4.778 -5.416 1.00 97.81 152 GLU A N 1
ATOM 1117 C CA . GLU A 1 152 ? 14.099 -5.295 -4.052 1.00 97.81 152 GLU A CA 1
ATOM 1118 C C . GLU A 1 152 ? 15.375 -5.093 -3.225 1.00 97.81 152 GLU A C 1
ATOM 1120 O O . GLU A 1 152 ? 15.301 -4.711 -2.057 1.00 97.81 152 GLU A O 1
ATOM 1125 N N . ALA A 1 153 ? 16.554 -5.294 -3.824 1.00 96.38 153 ALA A N 1
ATOM 1126 C CA . ALA A 1 153 ? 17.823 -5.019 -3.155 1.00 96.38 153 ALA A CA 1
ATOM 1127 C C . ALA A 1 153 ? 17.973 -3.529 -2.805 1.00 96.38 153 ALA A C 1
ATOM 1129 O O . ALA A 1 153 ? 18.416 -3.205 -1.703 1.00 96.38 153 ALA A O 1
ATOM 1130 N N . LEU A 1 154 ? 17.559 -2.632 -3.706 1.00 96.06 154 LEU A N 1
ATOM 1131 C CA . LEU A 1 154 ? 17.564 -1.186 -3.485 1.00 96.06 154 LEU A CA 1
ATOM 1132 C C . LEU A 1 154 ? 16.607 -0.780 -2.353 1.00 96.06 154 LEU A C 1
ATOM 1134 O O . LEU A 1 154 ? 16.990 -0.018 -1.462 1.00 96.06 154 LEU A O 1
ATOM 1138 N N . LEU A 1 155 ? 15.380 -1.309 -2.355 1.00 96.00 155 LEU A N 1
ATOM 1139 C CA . LEU A 1 155 ? 14.368 -1.045 -1.324 1.00 96.00 155 LEU A CA 1
ATOM 1140 C C . LEU A 1 155 ? 14.769 -1.584 0.059 1.00 96.00 155 LEU A C 1
ATOM 1142 O O . LEU A 1 155 ? 14.335 -1.043 1.076 1.00 96.00 155 LEU A O 1
ATOM 1146 N N . ALA A 1 156 ? 15.629 -2.605 0.111 1.00 95.94 156 ALA A N 1
ATOM 1147 C CA . ALA A 1 156 ? 16.162 -3.159 1.353 1.00 95.94 156 ALA A CA 1
ATOM 1148 C C . ALA A 1 156 ? 17.291 -2.321 1.986 1.00 95.94 156 ALA A C 1
ATOM 1150 O O . ALA A 1 156 ? 17.655 -2.573 3.139 1.00 95.94 156 ALA A O 1
ATOM 1151 N N . LEU A 1 157 ? 17.859 -1.341 1.269 1.00 92.12 157 LEU A N 1
ATOM 1152 C CA . LEU A 1 157 ? 18.937 -0.502 1.798 1.00 92.12 157 LEU A CA 1
ATOM 1153 C C . LEU A 1 157 ? 18.457 0.378 2.962 1.00 92.12 157 LEU A C 1
ATOM 1155 O O . LEU A 1 157 ? 17.359 0.936 2.950 1.00 92.12 157 LEU A O 1
ATOM 1159 N N . ALA A 1 158 ? 19.313 0.521 3.973 1.00 91.75 158 ALA A N 1
ATOM 1160 C CA . ALA A 1 158 ? 19.037 1.345 5.143 1.00 91.75 158 ALA A CA 1
ATOM 1161 C C . ALA A 1 158 ? 19.253 2.843 4.864 1.00 91.75 158 ALA A C 1
ATOM 1163 O O . ALA A 1 158 ? 19.952 3.238 3.930 1.00 91.75 158 ALA A O 1
ATOM 1164 N N . ASP A 1 159 ? 18.694 3.694 5.726 1.00 86.75 159 ASP A N 1
ATOM 1165 C CA . ASP A 1 159 ? 18.907 5.140 5.644 1.00 86.75 159 ASP A CA 1
ATOM 1166 C C . ASP A 1 159 ? 20.397 5.496 5.743 1.00 86.75 159 ASP A C 1
ATOM 1168 O O . ASP A 1 159 ? 21.089 5.100 6.681 1.00 86.75 159 ASP A O 1
ATOM 1172 N N . GLY A 1 160 ? 20.879 6.280 4.775 1.00 87.75 160 GLY A N 1
ATOM 1173 C CA . GLY A 1 160 ? 22.277 6.710 4.695 1.00 87.75 160 GLY A CA 1
ATOM 1174 C C . GLY A 1 160 ? 23.219 5.728 3.992 1.00 87.75 160 GLY A C 1
ATOM 1175 O O . GLY A 1 160 ? 24.416 6.010 3.925 1.00 87.75 160 GLY A O 1
ATOM 1176 N N . ASP A 1 161 ? 22.710 4.616 3.451 1.00 94.31 161 ASP A N 1
ATOM 1177 C CA . ASP A 1 161 ? 23.512 3.698 2.641 1.00 94.31 161 ASP A CA 1
ATOM 1178 C C . ASP A 1 161 ? 24.156 4.429 1.439 1.00 94.31 161 ASP A C 1
ATOM 1180 O O . ASP A 1 161 ? 23.487 5.217 0.759 1.00 94.31 161 ASP A O 1
ATOM 1184 N N . PRO A 1 162 ? 25.457 4.214 1.148 1.00 93.12 162 PRO A N 1
ATOM 1185 C CA . PRO A 1 162 ? 26.149 4.893 0.052 1.00 93.12 162 PRO A CA 1
ATOM 1186 C C . PRO A 1 162 ? 25.605 4.557 -1.347 1.00 93.12 162 PRO A C 1
ATOM 1188 O O . PRO A 1 162 ? 25.907 5.301 -2.287 1.00 93.12 162 PRO A O 1
ATOM 1191 N N . GLY A 1 163 ? 24.837 3.474 -1.491 1.00 93.00 163 GLY A N 1
ATOM 1192 C CA . GLY A 1 163 ? 24.130 3.096 -2.711 1.00 93.00 163 GLY A CA 1
ATOM 1193 C C . GLY A 1 163 ? 22.874 3.925 -2.993 1.00 93.00 163 GLY A C 1
ATOM 1194 O O . GLY A 1 163 ? 22.393 3.894 -4.123 1.00 93.00 163 GLY A O 1
ATOM 1195 N N . LEU A 1 164 ? 22.374 4.704 -2.026 1.00 93.25 164 LEU A N 1
ATOM 1196 C CA . LEU A 1 164 ? 21.206 5.573 -2.197 1.00 93.25 164 LEU A CA 1
ATOM 1197 C C . LEU A 1 164 ? 21.612 6.988 -2.632 1.00 93.25 164 LEU A C 1
ATOM 1199 O O . LEU A 1 164 ? 22.458 7.642 -2.010 1.00 93.25 164 LEU A O 1
ATOM 1203 N N . ASN A 1 165 ? 20.973 7.494 -3.687 1.00 93.44 165 ASN A N 1
ATOM 1204 C CA . ASN A 1 165 ? 21.006 8.916 -4.023 1.00 93.44 165 ASN A CA 1
ATOM 1205 C C . ASN A 1 165 ? 20.004 9.684 -3.160 1.00 93.44 165 ASN A C 1
ATOM 1207 O O . ASN A 1 165 ? 20.362 10.652 -2.484 1.00 93.44 165 ASN A O 1
ATOM 1211 N N . ALA A 1 166 ? 18.766 9.194 -3.129 1.00 92.31 166 ALA A N 1
ATOM 1212 C CA . ALA A 1 166 ? 17.686 9.769 -2.353 1.00 92.31 166 ALA A CA 1
ATOM 1213 C C . ALA A 1 166 ? 16.721 8.697 -1.847 1.00 92.31 166 ALA A C 1
ATOM 1215 O O . ALA A 1 166 ? 16.590 7.606 -2.400 1.00 92.31 166 ALA A O 1
ATOM 1216 N N . ARG A 1 167 ? 16.009 9.060 -0.780 1.00 92.44 167 ARG A N 1
ATOM 1217 C CA . ARG A 1 167 ? 14.886 8.303 -0.244 1.00 92.44 167 ARG A CA 1
ATOM 1218 C C . ARG A 1 167 ? 13.738 9.236 0.112 1.00 92.44 167 ARG A C 1
ATOM 1220 O O . ARG A 1 167 ? 13.976 10.335 0.631 1.00 92.44 167 ARG A O 1
ATOM 1227 N N . ARG A 1 168 ? 12.498 8.814 -0.134 1.00 91.81 168 ARG A N 1
ATOM 1228 C CA . ARG A 1 168 ? 11.285 9.500 0.338 1.00 91.81 168 ARG A CA 1
ATOM 1229 C C . ARG A 1 168 ? 10.255 8.501 0.834 1.00 91.81 168 ARG A C 1
ATOM 1231 O O . ARG A 1 168 ? 10.203 7.361 0.392 1.00 91.81 168 ARG A O 1
ATOM 1238 N N . ARG A 1 169 ? 9.417 8.968 1.751 1.00 89.00 169 ARG A N 1
ATOM 1239 C CA . ARG A 1 169 ? 8.209 8.273 2.184 1.00 89.00 169 ARG A CA 1
ATOM 1240 C C . ARG A 1 169 ? 7.021 9.187 1.951 1.00 89.00 169 ARG A C 1
ATOM 1242 O O . ARG A 1 169 ? 7.164 10.405 2.058 1.00 89.00 169 ARG A O 1
ATOM 1249 N N . GLY A 1 170 ? 5.868 8.606 1.671 1.00 86.19 170 GLY A N 1
ATOM 1250 C CA . GLY A 1 170 ? 4.643 9.366 1.490 1.00 86.19 170 GLY A CA 1
ATOM 1251 C C . GLY A 1 170 ? 3.413 8.484 1.519 1.00 86.19 170 GLY A C 1
ATOM 1252 O O . GLY A 1 170 ? 3.474 7.324 1.923 1.00 86.19 170 GLY A O 1
ATOM 1253 N N . TYR A 1 171 ? 2.301 9.060 1.088 1.00 88.44 171 TYR A N 1
ATOM 1254 C CA . TYR A 1 171 ? 1.021 8.381 1.014 1.00 88.44 171 TYR A CA 1
ATOM 1255 C C . TYR A 1 171 ? 0.315 8.777 -0.276 1.00 88.44 171 TYR A C 1
ATOM 1257 O O . TYR A 1 171 ? 0.476 9.909 -0.727 1.00 88.44 171 TYR A O 1
ATOM 1265 N N . ALA A 1 172 ? -0.484 7.872 -0.831 1.00 87.12 172 ALA A N 1
ATOM 1266 C CA . ALA A 1 172 ? -1.329 8.154 -1.988 1.00 87.12 172 ALA A CA 1
ATOM 1267 C C . ALA A 1 172 ? -2.670 7.439 -1.845 1.00 87.12 172 ALA A C 1
ATOM 1269 O O . ALA A 1 172 ? -2.717 6.352 -1.283 1.00 87.12 172 ALA A O 1
ATOM 1270 N N . THR A 1 173 ? -3.760 8.031 -2.331 1.00 85.75 173 THR A N 1
ATOM 1271 C CA . THR A 1 173 ? -5.087 7.384 -2.340 1.00 85.75 173 THR A CA 1
ATOM 1272 C C . THR A 1 173 ? -5.225 6.359 -3.458 1.00 85.75 173 THR A C 1
ATOM 1274 O O . THR A 1 173 ? -5.997 5.416 -3.336 1.00 85.75 173 THR A O 1
ATOM 1277 N N . ILE A 1 174 ? -4.477 6.547 -4.542 1.00 92.75 174 ILE A N 1
ATOM 1278 C CA . ILE A 1 174 ? -4.440 5.715 -5.744 1.00 92.75 174 ILE A CA 1
ATOM 1279 C C . ILE A 1 174 ? -2.984 5.555 -6.177 1.00 92.75 174 ILE A C 1
ATOM 1281 O O . ILE A 1 174 ? -2.146 6.387 -5.835 1.00 92.75 174 ILE A O 1
ATOM 1285 N N . ILE A 1 175 ? -2.687 4.501 -6.931 1.00 97.81 175 ILE A N 1
ATOM 1286 C CA . ILE A 1 175 ? -1.439 4.419 -7.694 1.00 97.81 175 ILE A CA 1
ATOM 1287 C C . ILE A 1 175 ? -1.795 4.775 -9.134 1.00 97.81 175 ILE A C 1
ATOM 1289 O O . ILE A 1 175 ? -2.371 3.950 -9.842 1.00 97.81 175 ILE A O 1
ATOM 1293 N N . ASN A 1 176 ? -1.543 6.035 -9.482 1.00 97.56 176 ASN A N 1
ATOM 1294 C CA . ASN A 1 176 ? -1.666 6.607 -10.819 1.00 97.56 176 ASN A CA 1
ATOM 1295 C C . ASN A 1 176 ? -0.563 7.662 -10.975 1.00 97.56 176 ASN A C 1
ATOM 1297 O O . ASN A 1 176 ? -0.803 8.854 -10.765 1.00 97.56 176 ASN A O 1
ATOM 1301 N N . LEU A 1 177 ? 0.672 7.196 -11.144 1.00 96.88 177 LEU A N 1
ATOM 1302 C CA . LEU A 1 177 ? 1.873 8.021 -11.067 1.00 96.88 177 LEU A CA 1
ATOM 1303 C C . LEU A 1 177 ? 2.492 8.173 -12.452 1.00 96.88 177 LEU A C 1
ATOM 1305 O O . LEU A 1 177 ? 2.678 7.181 -13.144 1.00 96.88 177 LEU A O 1
ATOM 1309 N N . LEU A 1 178 ? 2.858 9.398 -12.816 1.00 96.56 178 LEU A N 1
ATOM 1310 C CA . LEU A 1 178 ? 3.569 9.702 -14.058 1.00 96.56 178 LEU A CA 1
ATOM 1311 C C . LEU A 1 178 ? 4.660 10.731 -13.767 1.00 96.56 178 LEU A C 1
ATOM 1313 O O . LEU A 1 178 ? 4.389 11.760 -13.137 1.00 96.56 178 LEU A O 1
ATOM 1317 N N . GLY A 1 179 ? 5.880 10.491 -14.239 1.00 95.00 179 GLY A N 1
ATOM 1318 C CA . GLY A 1 179 ? 6.911 11.524 -14.284 1.00 95.00 179 GLY A CA 1
ATOM 1319 C C . GLY A 1 179 ? 7.014 12.096 -15.693 1.00 95.00 179 GLY A C 1
ATOM 1320 O O . GLY A 1 179 ? 6.592 13.231 -15.939 1.00 95.00 179 GLY A O 1
ATOM 1321 N N . THR A 1 180 ? 7.555 11.322 -16.628 1.00 93.69 180 THR A N 1
ATOM 1322 C CA . THR A 1 180 ? 7.740 11.695 -18.033 1.00 93.69 180 THR A CA 1
ATOM 1323 C C . THR A 1 180 ? 7.455 10.525 -18.975 1.00 93.69 180 THR A C 1
ATOM 1325 O O . THR A 1 180 ? 7.327 9.388 -18.550 1.00 93.69 180 THR A O 1
ATOM 1328 N N . GLY A 1 181 ? 7.361 10.791 -20.281 1.00 92.62 181 GLY A N 1
ATOM 1329 C CA . GLY A 1 181 ? 7.148 9.738 -21.276 1.00 92.62 181 GLY A CA 1
ATOM 1330 C C . GLY A 1 181 ? 5.674 9.487 -21.591 1.00 92.62 181 GLY A C 1
ATOM 1331 O O . GLY A 1 181 ? 4.900 10.439 -21.735 1.00 92.62 181 GLY A O 1
ATOM 1332 N N . GLY A 1 182 ? 5.331 8.221 -21.831 1.00 92.88 182 GLY A N 1
ATOM 1333 C CA . GLY A 1 182 ? 3.968 7.810 -22.164 1.00 92.88 182 GLY A CA 1
ATOM 1334 C C . GLY A 1 182 ? 3.107 7.648 -20.912 1.00 92.88 182 GLY A C 1
ATOM 1335 O O . GLY A 1 182 ? 3.609 7.318 -19.850 1.00 92.88 182 GLY A O 1
ATOM 1336 N N . GLU A 1 183 ? 1.811 7.909 -21.050 1.00 93.44 183 GLU A N 1
ATOM 1337 C CA . GLU A 1 183 ? 0.824 7.781 -19.973 1.00 93.44 183 GLU A CA 1
ATOM 1338 C C . GLU A 1 183 ? 0.101 6.431 -20.066 1.00 93.44 183 GLU A C 1
ATOM 1340 O O . GLU A 1 183 ? -0.046 5.880 -21.166 1.00 93.44 183 GLU A O 1
ATOM 1345 N N . GLY A 1 184 ? -0.380 5.948 -18.920 1.00 95.00 184 GLY A N 1
ATOM 1346 C CA . GLY A 1 184 ? -1.251 4.787 -18.817 1.00 95.00 184 GLY A CA 1
ATOM 1347 C C . GLY A 1 184 ? -2.700 5.056 -19.253 1.00 95.00 184 GLY A C 1
ATOM 1348 O O . GLY A 1 184 ? -2.991 5.864 -20.141 1.00 95.00 184 GLY A O 1
ATOM 1349 N N . HIS A 1 185 ? -3.647 4.326 -18.665 1.00 97.69 185 HIS A N 1
ATOM 1350 C CA . HIS A 1 185 ? -5.059 4.366 -19.060 1.00 97.69 185 HIS A CA 1
ATOM 1351 C C . HIS A 1 185 ? -5.891 5.444 -18.359 1.00 97.69 185 HIS A C 1
ATOM 1353 O O . HIS A 1 185 ? -6.996 5.757 -18.824 1.00 97.69 185 HIS A O 1
ATOM 1359 N N . TYR A 1 186 ? -5.427 5.984 -17.233 1.00 97.44 186 TYR A N 1
ATOM 1360 C CA . TYR A 1 186 ? -6.195 6.870 -16.365 1.00 97.44 186 TYR A CA 1
ATOM 1361 C C . TYR A 1 186 ? -5.574 8.265 -16.289 1.00 97.44 186 TYR A C 1
ATOM 1363 O O . TYR A 1 186 ? -4.508 8.482 -15.737 1.00 97.44 186 TYR A O 1
ATOM 1371 N N . ALA A 1 187 ? -6.327 9.262 -16.752 1.00 94.25 187 ALA A N 1
ATOM 1372 C CA . ALA A 1 187 ? -5.914 10.659 -16.654 1.00 94.25 187 ALA A CA 1
ATOM 1373 C C . ALA A 1 187 ? -5.845 11.174 -15.198 1.00 94.25 187 ALA A C 1
ATOM 1375 O O . ALA A 1 187 ? -6.459 10.619 -14.285 1.00 94.25 187 ALA A O 1
ATOM 1376 N N . ASN A 1 188 ? -5.251 12.362 -15.027 1.00 92.94 188 ASN A N 1
ATOM 1377 C CA . ASN A 1 188 ? -5.028 13.051 -13.742 1.00 92.94 188 ASN A CA 1
ATOM 1378 C C . ASN A 1 188 ? -3.980 12.348 -12.870 1.00 92.94 188 ASN A C 1
ATOM 1380 O O . ASN A 1 188 ? -4.247 11.992 -11.723 1.00 92.94 188 ASN A O 1
ATOM 1384 N N . ASN A 1 189 ? -2.792 12.164 -13.437 1.00 93.31 189 ASN A N 1
ATOM 1385 C CA . ASN A 1 189 ? -1.670 11.537 -12.751 1.00 93.31 189 ASN A CA 1
ATOM 1386 C C . ASN A 1 189 ? -1.154 12.396 -11.600 1.00 93.31 189 ASN A C 1
ATOM 1388 O O . ASN A 1 189 ? -1.045 13.624 -11.713 1.00 93.31 189 ASN A O 1
ATOM 1392 N N . ASP A 1 190 ? -0.769 11.721 -10.527 1.00 93.69 190 ASP A N 1
ATOM 1393 C CA . ASP A 1 190 ? 0.078 12.290 -9.495 1.00 93.69 190 ASP A CA 1
ATOM 1394 C C . ASP A 1 190 ? 1.547 12.221 -9.944 1.00 93.69 190 ASP A C 1
ATOM 1396 O O . ASP A 1 190 ? 1.966 11.323 -10.674 1.00 93.69 190 ASP A O 1
ATOM 1400 N N . ALA A 1 191 ? 2.356 13.176 -9.490 1.00 93.88 191 ALA A N 1
ATOM 1401 C CA . ALA A 1 191 ? 3.795 13.126 -9.719 1.00 93.88 191 ALA A CA 1
ATOM 1402 C C . ALA A 1 191 ? 4.460 12.140 -8.749 1.00 93.88 191 ALA A C 1
ATOM 1404 O O . ALA A 1 191 ? 4.098 12.076 -7.567 1.00 93.88 191 ALA A O 1
ATOM 1405 N N . PHE A 1 192 ? 5.502 11.445 -9.204 1.00 93.75 192 PHE A N 1
ATOM 1406 C CA . PHE A 1 192 ? 6.361 10.690 -8.296 1.00 93.75 192 PHE A CA 1
ATOM 1407 C C . PHE A 1 192 ? 7.004 11.608 -7.239 1.00 93.75 192 PHE A C 1
ATOM 1409 O O . PHE A 1 192 ? 7.388 12.750 -7.503 1.00 93.75 192 PHE A O 1
ATOM 1416 N N . LEU A 1 193 ? 7.162 11.092 -6.013 1.00 88.94 193 LEU A N 1
ATOM 1417 C CA . LEU A 1 193 ? 7.807 11.829 -4.910 1.00 88.94 193 LEU A CA 1
ATOM 1418 C C . LEU A 1 193 ? 9.329 11.948 -5.077 1.00 88.94 193 LEU A C 1
ATOM 1420 O O . LEU A 1 193 ? 9.966 12.802 -4.451 1.00 88.94 193 LEU A O 1
ATOM 1424 N N . LEU A 1 194 ? 9.894 11.054 -5.883 1.00 85.12 194 LEU A N 1
ATOM 1425 C CA . LEU A 1 194 ? 11.253 11.060 -6.399 1.00 85.12 194 LEU A CA 1
ATOM 1426 C C . LEU A 1 194 ? 11.161 10.651 -7.865 1.00 85.12 194 LEU A C 1
ATOM 1428 O O . LEU A 1 194 ? 10.525 9.645 -8.149 1.00 85.12 194 LEU A O 1
ATOM 1432 N N . GLY A 1 195 ? 11.767 11.432 -8.752 1.00 72.62 195 GLY A N 1
ATOM 1433 C CA . GLY A 1 195 ? 11.913 11.097 -10.168 1.00 72.62 195 GLY A CA 1
ATOM 1434 C C . GLY A 1 195 ? 13.387 11.095 -10.551 1.00 72.62 195 GLY A C 1
ATOM 1435 O O . GLY A 1 195 ? 14.234 11.513 -9.756 1.00 72.62 195 GLY A O 1
ATOM 1436 N N . GLY A 1 196 ? 13.684 10.653 -11.765 1.00 81.94 196 GLY A N 1
ATOM 1437 C CA . GLY A 1 196 ? 15.043 10.400 -12.228 1.00 81.94 196 GLY A CA 1
ATOM 1438 C C . GLY A 1 196 ? 15.147 8.985 -12.775 1.00 81.94 196 GLY A C 1
ATOM 1439 O O . GLY A 1 196 ? 14.138 8.341 -13.006 1.00 81.94 196 GLY A O 1
ATOM 1440 N N . GLU A 1 197 ? 16.369 8.502 -12.952 1.00 89.19 197 GLU A N 1
ATOM 1441 C CA . GLU A 1 197 ? 16.613 7.158 -13.473 1.00 89.19 197 GLU A CA 1
ATOM 1442 C C . GLU A 1 197 ? 17.027 6.224 -12.341 1.00 89.19 197 GLU A C 1
ATOM 1444 O O . GLU A 1 197 ? 17.622 6.671 -11.358 1.00 89.19 197 GLU A O 1
ATOM 1449 N N . ASP A 1 198 ? 16.807 4.920 -12.514 1.00 95.00 198 ASP A N 1
ATOM 1450 C CA . ASP A 1 198 ? 17.261 3.892 -11.574 1.00 95.00 198 ASP A CA 1
ATOM 1451 C C . ASP A 1 198 ? 16.640 4.047 -10.174 1.00 95.00 198 ASP A C 1
ATOM 1453 O O . ASP A 1 198 ? 17.344 4.172 -9.165 1.00 95.00 198 ASP A O 1
ATOM 1457 N N . PHE A 1 199 ? 15.311 4.011 -10.083 1.00 96.19 199 PHE A N 1
ATOM 1458 C CA . PHE A 1 199 ? 14.609 4.059 -8.799 1.00 96.19 199 PHE A CA 1
ATOM 1459 C C . PHE A 1 199 ? 13.598 2.927 -8.633 1.00 96.19 199 PHE A C 1
ATOM 1461 O O . PHE A 1 199 ? 13.233 2.229 -9.573 1.00 96.19 199 PHE A O 1
ATOM 1468 N N . ALA A 1 200 ? 13.167 2.721 -7.391 1.00 97.56 200 ALA A N 1
ATOM 1469 C CA . ALA A 1 200 ? 12.123 1.774 -7.047 1.00 97.56 200 ALA A CA 1
ATOM 1470 C C . ALA A 1 200 ? 11.126 2.397 -6.069 1.00 97.56 200 ALA A C 1
ATOM 1472 O O . ALA A 1 200 ? 11.493 3.168 -5.172 1.00 97.56 200 ALA A O 1
ATOM 1473 N N . VAL A 1 201 ? 9.861 2.017 -6.228 1.00 98.12 201 VAL A N 1
ATOM 1474 C CA . VAL A 1 201 ? 8.749 2.437 -5.376 1.00 98.12 201 VAL A CA 1
ATOM 1475 C C . VAL A 1 201 ? 8.092 1.208 -4.784 1.00 98.12 201 VAL A C 1
ATOM 1477 O O . VAL A 1 201 ? 7.714 0.283 -5.493 1.00 98.12 201 VAL A O 1
ATOM 1480 N N . GLU A 1 202 ? 7.918 1.214 -3.471 1.00 98.31 202 GLU A N 1
ATOM 1481 C CA . GLU A 1 202 ? 7.118 0.240 -2.746 1.00 98.31 202 GLU A CA 1
ATOM 1482 C C . GLU A 1 202 ? 5.849 0.918 -2.231 1.00 98.31 202 GLU A C 1
ATOM 1484 O O . GLU A 1 202 ? 5.919 1.851 -1.431 1.00 98.31 202 GLU A O 1
ATOM 1489 N N . ALA A 1 203 ? 4.690 0.430 -2.666 1.00 97.94 203 ALA A N 1
ATOM 1490 C CA . ALA A 1 203 ? 3.385 0.797 -2.140 1.00 97.94 203 ALA A CA 1
ATOM 1491 C C . ALA A 1 203 ? 2.818 -0.357 -1.307 1.00 97.94 203 ALA A C 1
ATOM 1493 O O . ALA A 1 203 ? 2.665 -1.476 -1.796 1.00 97.94 203 ALA A O 1
ATOM 1494 N N . THR A 1 204 ? 2.487 -0.091 -0.045 1.00 94.75 204 THR A N 1
ATOM 1495 C CA . THR A 1 204 ? 1.955 -1.089 0.895 1.00 94.75 204 THR A CA 1
ATOM 1496 C C . THR A 1 204 ? 0.616 -0.667 1.477 1.00 94.75 204 THR A C 1
ATOM 1498 O O . THR A 1 204 ? 0.326 0.521 1.633 1.00 94.75 204 THR A O 1
ATOM 1501 N N . GLY A 1 205 ? -0.201 -1.658 1.815 1.00 87.94 205 GLY A N 1
ATOM 1502 C CA . GLY A 1 205 ? -1.460 -1.463 2.514 1.00 87.94 205 GLY A CA 1
ATOM 1503 C C . GLY A 1 205 ? -2.238 -2.764 2.664 1.00 87.94 205 GLY A C 1
ATOM 1504 O O . GLY A 1 205 ? -1.695 -3.861 2.565 1.00 87.94 205 GLY A O 1
ATOM 1505 N N . TRP A 1 206 ? -3.534 -2.624 2.877 1.00 84.50 206 TRP A N 1
ATOM 1506 C CA . TRP A 1 206 ? -4.531 -3.675 2.924 1.00 84.50 206 TRP A CA 1
ATOM 1507 C C . TRP A 1 206 ? -5.607 -3.336 1.911 1.00 84.50 206 TRP A C 1
ATOM 1509 O O . TRP A 1 206 ? -6.098 -2.212 1.899 1.00 84.50 206 TRP A O 1
ATOM 1519 N N . ILE A 1 207 ? -5.980 -4.298 1.076 1.00 89.31 207 ILE A N 1
ATOM 1520 C CA . ILE A 1 207 ? -7.052 -4.162 0.091 1.00 89.31 207 ILE A CA 1
ATOM 1521 C C . ILE A 1 207 ? -8.279 -4.944 0.545 1.00 89.31 207 ILE A C 1
ATOM 1523 O O . ILE A 1 207 ? -8.162 -6.086 0.997 1.00 89.31 207 ILE A O 1
ATOM 1527 N N . PHE A 1 208 ? -9.458 -4.342 0.418 1.00 86.25 208 PHE A N 1
ATOM 1528 C CA . PHE A 1 208 ? -10.714 -5.027 0.694 1.00 86.25 208 PHE A CA 1
ATOM 1529 C C . PHE A 1 208 ? -11.267 -5.669 -0.573 1.00 86.25 208 PHE A C 1
ATOM 1531 O O . PHE A 1 208 ? -11.589 -4.981 -1.540 1.00 86.25 208 PHE A O 1
ATOM 1538 N N . ILE A 1 209 ? -11.431 -6.988 -0.541 1.00 89.94 209 ILE A N 1
ATOM 1539 C CA . ILE A 1 209 ? -12.091 -7.762 -1.590 1.00 89.94 209 ILE A CA 1
ATOM 1540 C C . ILE A 1 209 ? -13.550 -7.987 -1.168 1.00 89.94 209 ILE A C 1
ATOM 1542 O O . ILE A 1 209 ? -13.792 -8.708 -0.198 1.00 89.94 209 ILE A O 1
ATOM 1546 N N . PRO A 1 210 ? -14.543 -7.395 -1.859 1.00 81.56 210 PRO A N 1
ATOM 1547 C CA . PRO A 1 210 ? -15.923 -7.363 -1.370 1.00 81.56 210 PRO A CA 1
ATOM 1548 C C . PRO A 1 210 ? -16.679 -8.685 -1.547 1.00 81.56 210 PRO A C 1
ATOM 1550 O O . PRO A 1 210 ? -17.715 -8.890 -0.919 1.00 81.56 210 PRO A O 1
ATOM 1553 N N . SER A 1 211 ? -16.196 -9.590 -2.400 1.00 82.62 211 SER A N 1
ATOM 1554 C CA . SER A 1 211 ? -16.799 -10.910 -2.600 1.00 82.62 211 SER A CA 1
ATOM 1555 C C . SER A 1 211 ? -15.772 -11.939 -3.061 1.00 82.62 211 SER A C 1
ATOM 1557 O O . SER A 1 211 ? -14.814 -11.608 -3.762 1.00 82.62 211 SER A O 1
ATOM 1559 N N . ALA A 1 212 ? -15.999 -13.194 -2.666 1.00 88.62 212 ALA A N 1
ATOM 1560 C CA . ALA A 1 212 ? -15.245 -14.338 -3.162 1.00 88.62 212 ALA A CA 1
ATOM 1561 C C . ALA A 1 212 ? -15.385 -14.483 -4.687 1.00 88.62 212 ALA A C 1
ATOM 1563 O O . ALA A 1 212 ? -16.364 -14.033 -5.285 1.00 88.62 212 ALA A O 1
ATOM 1564 N N . GLY A 1 213 ? -14.438 -15.185 -5.299 1.00 94.88 213 GLY A N 1
ATOM 1565 C CA . GLY A 1 213 ? -14.401 -15.453 -6.729 1.00 94.88 213 GLY A CA 1
ATOM 1566 C C . GLY A 1 213 ? -13.220 -14.787 -7.422 1.00 94.88 213 GLY A C 1
ATOM 1567 O O . GLY A 1 213 ? -12.243 -14.378 -6.793 1.00 94.88 213 GLY A O 1
ATOM 1568 N N . ASN A 1 214 ? -13.305 -14.730 -8.748 1.00 98.69 214 ASN A N 1
ATOM 1569 C CA . ASN A 1 214 ? -12.234 -14.197 -9.577 1.00 98.69 214 ASN A CA 1
ATOM 1570 C C . ASN A 1 214 ? -12.227 -12.671 -9.543 1.00 98.69 214 ASN A C 1
ATOM 1572 O O . ASN A 1 214 ? -13.263 -12.032 -9.718 1.00 98.69 214 ASN A O 1
ATOM 1576 N N . TRP A 1 215 ? -11.034 -12.117 -9.387 1.00 98.81 215 TRP A N 1
ATOM 1577 C CA . TRP A 1 215 ? -10.722 -10.710 -9.569 1.00 98.81 215 TRP A CA 1
ATOM 1578 C C . TRP A 1 215 ? -9.509 -10.609 -10.478 1.00 98.81 215 TRP A C 1
ATOM 1580 O O . TRP A 1 215 ? -8.530 -11.329 -10.288 1.00 98.81 215 TRP A O 1
ATOM 1590 N N . THR A 1 216 ? -9.569 -9.729 -11.468 1.00 98.88 216 THR A N 1
ATOM 1591 C CA . THR A 1 216 ? -8.427 -9.435 -12.331 1.00 98.88 216 THR A CA 1
ATOM 1592 C C . THR A 1 216 ? -7.753 -8.171 -11.833 1.00 98.88 216 THR A C 1
ATOM 1594 O O . THR A 1 216 ? -8.409 -7.142 -11.690 1.00 98.88 216 THR A O 1
ATOM 1597 N N . PHE A 1 217 ? -6.452 -8.255 -11.579 1.00 98.88 217 PHE A N 1
ATOM 1598 C CA . PHE A 1 217 ? -5.602 -7.125 -11.223 1.00 98.88 217 PHE A CA 1
ATOM 1599 C C . PHE A 1 217 ? -4.628 -6.865 -12.356 1.00 98.88 217 PHE A C 1
ATOM 1601 O O . PHE A 1 217 ? -3.978 -7.798 -12.830 1.00 98.88 217 PHE A O 1
ATOM 1608 N N . GLY A 1 218 ? -4.476 -5.604 -12.734 1.00 98.62 218 GLY A N 1
ATOM 1609 C CA . GLY A 1 218 ? -3.496 -5.185 -13.719 1.00 98.62 218 GLY A CA 1
ATOM 1610 C C . GLY A 1 218 ? -2.697 -3.983 -13.261 1.00 98.62 218 GLY A C 1
ATOM 1611 O O . GLY A 1 218 ? -3.083 -3.270 -12.334 1.00 98.62 218 GLY A O 1
ATOM 1612 N N . THR A 1 219 ? -1.541 -3.847 -13.878 1.00 98.69 219 THR A N 1
ATOM 1613 C CA . THR A 1 219 ? -0.661 -2.690 -13.779 1.00 98.69 219 THR A CA 1
ATOM 1614 C C . THR A 1 219 ? -0.373 -2.220 -15.195 1.00 98.69 219 THR A C 1
ATOM 1616 O O . THR A 1 219 ? -0.221 -3.079 -16.066 1.00 98.69 219 THR A O 1
ATOM 1619 N N . ASN A 1 220 ? -0.327 -0.908 -15.403 1.00 98.62 220 ASN A N 1
ATOM 1620 C CA . ASN A 1 220 ? 0.350 -0.315 -16.552 1.00 98.62 220 ASN A CA 1
ATOM 1621 C C . ASN A 1 220 ? 1.637 0.309 -16.015 1.00 98.62 220 ASN A C 1
ATOM 1623 O O . ASN A 1 220 ? 1.565 0.974 -14.980 1.00 98.62 220 ASN A O 1
ATOM 1627 N N . THR A 1 221 ? 2.790 -0.046 -16.579 1.00 97.81 221 THR A N 1
ATOM 1628 C CA . THR A 1 221 ? 4.087 0.422 -16.079 1.00 97.81 221 THR A CA 1
ATOM 1629 C C . THR A 1 221 ? 5.098 0.696 -17.182 1.00 97.81 221 THR A C 1
ATOM 1631 O O . THR A 1 221 ? 5.113 0.023 -18.216 1.00 97.81 221 THR A O 1
ATOM 1634 N N . ASP A 1 222 ? 5.960 1.667 -16.898 1.00 97.19 222 ASP A N 1
ATOM 1635 C CA . ASP A 1 222 ? 7.233 1.962 -17.559 1.00 97.19 222 ASP A CA 1
ATOM 1636 C C . ASP A 1 222 ? 8.252 2.143 -16.426 1.00 97.19 222 ASP A C 1
ATOM 1638 O O . ASP A 1 222 ? 8.142 3.138 -15.713 1.00 97.19 222 ASP A O 1
ATOM 1642 N N . ASP A 1 223 ? 9.113 1.180 -16.072 1.00 96.69 223 ASP A N 1
ATOM 1643 C CA . ASP A 1 223 ? 9.292 -0.174 -16.627 1.00 96.69 223 ASP A CA 1
ATOM 1644 C C . ASP A 1 223 ? 8.397 -1.266 -15.988 1.00 96.69 223 ASP A C 1
ATOM 1646 O O . ASP A 1 223 ? 7.276 -1.520 -16.427 1.00 96.69 223 ASP A O 1
ATOM 1650 N N . GLY A 1 224 ? 8.908 -1.994 -14.985 1.00 97.94 224 GLY A N 1
ATOM 1651 C CA . GLY A 1 224 ? 8.359 -3.271 -14.518 1.00 97.94 224 GLY A CA 1
ATOM 1652 C C . GLY A 1 224 ? 7.834 -3.227 -13.084 1.00 97.94 224 GLY A C 1
ATOM 1653 O O . GLY A 1 224 ? 8.083 -2.299 -12.309 1.00 97.94 224 GLY A O 1
ATOM 1654 N N . SER A 1 225 ? 7.088 -4.261 -12.682 1.00 98.62 225 SER A N 1
ATOM 1655 C CA . SER A 1 225 ? 6.452 -4.284 -11.362 1.00 98.62 225 SER A CA 1
ATOM 1656 C C . SER A 1 225 ? 6.150 -5.668 -10.794 1.00 98.62 225 SER A C 1
ATOM 1658 O O . SER A 1 225 ? 6.069 -6.684 -11.476 1.00 98.62 225 SER A O 1
ATOM 1660 N N . ARG A 1 226 ? 5.937 -5.728 -9.479 1.00 98.88 226 ARG A N 1
ATOM 1661 C CA . ARG A 1 226 ? 5.453 -6.911 -8.771 1.00 98.88 226 ARG A CA 1
ATOM 1662 C C . ARG A 1 226 ? 4.357 -6.547 -7.790 1.00 98.88 226 ARG A C 1
ATOM 1664 O O . ARG A 1 226 ? 4.597 -5.851 -6.810 1.00 98.88 226 ARG A O 1
ATOM 1671 N N . LEU A 1 227 ? 3.174 -7.106 -8.010 1.00 98.88 227 LEU A N 1
ATOM 1672 C CA . LEU A 1 227 ? 2.031 -7.010 -7.114 1.00 98.88 227 LEU A CA 1
ATOM 1673 C C . LEU A 1 227 ? 1.875 -8.305 -6.316 1.00 98.88 227 LEU A C 1
ATOM 1675 O O . LEU A 1 227 ? 1.735 -9.383 -6.892 1.00 98.88 227 LEU A O 1
ATOM 1679 N N . VAL A 1 228 ? 1.809 -8.181 -4.997 1.00 98.56 228 VAL A N 1
ATOM 1680 C CA . VAL A 1 228 ? 1.467 -9.251 -4.061 1.00 98.56 228 VAL A CA 1
ATOM 1681 C C . VAL A 1 228 ? 0.189 -8.864 -3.328 1.00 98.56 228 VAL A C 1
ATOM 1683 O O . VAL A 1 228 ? 0.114 -7.776 -2.759 1.00 98.56 228 VAL A O 1
ATOM 1686 N N . ILE A 1 229 ? -0.814 -9.745 -3.337 1.00 97.88 229 ILE A N 1
ATOM 1687 C CA . ILE A 1 229 ? -2.061 -9.581 -2.576 1.00 97.88 229 ILE A CA 1
ATOM 1688 C C . ILE A 1 229 ? -2.346 -10.877 -1.821 1.00 97.88 229 ILE A C 1
ATOM 1690 O O . ILE A 1 229 ? -2.731 -11.881 -2.421 1.00 97.88 229 ILE A O 1
ATOM 1694 N N . GLY A 1 230 ? -2.164 -10.872 -0.500 1.00 93.31 230 GLY A N 1
ATOM 1695 C CA . GLY A 1 230 ? -2.260 -12.082 0.314 1.00 93.31 230 GLY A CA 1
ATOM 1696 C C . GLY A 1 230 ? -1.354 -13.199 -0.235 1.00 93.31 230 GLY A C 1
ATOM 1697 O O . GLY A 1 230 ? -0.143 -13.000 -0.306 1.00 93.31 230 GLY A O 1
ATOM 1698 N N . PRO A 1 231 ? -1.902 -14.366 -0.628 1.00 91.94 231 PRO A N 1
ATOM 1699 C CA . PRO A 1 231 ? -1.115 -15.462 -1.197 1.00 91.94 231 PRO A CA 1
ATOM 1700 C C . PRO A 1 231 ? -0.817 -15.303 -2.699 1.00 91.94 231 PRO A C 1
ATOM 1702 O O . PRO A 1 231 ? -0.111 -16.136 -3.267 1.00 91.94 231 PRO A O 1
ATOM 1705 N N . PHE A 1 232 ? -1.388 -14.299 -3.367 1.00 98.12 232 PHE A N 1
ATOM 1706 C CA . PHE A 1 232 ? -1.295 -14.138 -4.815 1.00 98.12 232 PHE A CA 1
ATOM 1707 C C . PHE A 1 232 ? -0.136 -13.232 -5.210 1.00 98.12 232 PHE A C 1
ATOM 1709 O O . PHE A 1 232 ? 0.156 -12.251 -4.528 1.00 98.12 232 PHE A O 1
ATOM 1716 N N . THR A 1 233 ? 0.492 -13.539 -6.344 1.00 98.25 233 THR A N 1
ATOM 1717 C CA . THR A 1 233 ? 1.582 -12.744 -6.910 1.00 98.25 233 THR A CA 1
ATOM 1718 C C . THR A 1 233 ? 1.402 -12.579 -8.416 1.00 98.25 233 THR A C 1
ATOM 1720 O O . THR A 1 233 ? 1.016 -13.520 -9.111 1.00 98.25 233 THR A O 1
ATOM 1723 N N . LYS A 1 234 ? 1.684 -11.375 -8.909 1.00 98.00 234 LYS A N 1
ATOM 1724 C CA . LYS A 1 234 ? 1.827 -11.020 -10.322 1.00 98.00 234 LYS A CA 1
ATOM 1725 C C . LYS A 1 234 ? 3.156 -10.290 -10.451 1.00 98.00 234 LYS A C 1
ATOM 1727 O O . LYS A 1 234 ? 3.331 -9.265 -9.800 1.00 98.00 234 LYS A O 1
ATOM 1732 N N . ALA A 1 235 ? 4.071 -10.811 -11.256 1.00 98.19 235 ALA A N 1
ATOM 1733 C CA . ALA A 1 235 ? 5.386 -10.218 -11.468 1.00 98.19 235 ALA A CA 1
ATOM 1734 C C . ALA A 1 235 ? 5.605 -9.958 -12.955 1.00 98.19 235 ALA A C 1
ATOM 1736 O O . ALA A 1 235 ? 5.326 -10.833 -13.771 1.00 98.19 235 ALA A O 1
ATOM 1737 N N . ASP A 1 236 ? 6.102 -8.772 -13.248 1.00 97.88 236 ASP A N 1
ATOM 1738 C CA . ASP A 1 236 ? 6.486 -8.268 -14.549 1.00 97.88 236 ASP A CA 1
ATOM 1739 C C . ASP A 1 236 ? 7.913 -7.730 -14.439 1.00 97.88 236 ASP A C 1
ATOM 1741 O O . ASP A 1 236 ? 8.171 -6.750 -13.741 1.00 97.88 236 ASP A O 1
ATOM 1745 N N . ASP A 1 237 ? 8.855 -8.460 -15.023 1.00 97.56 237 ASP A N 1
ATOM 1746 C CA . ASP A 1 237 ? 10.292 -8.217 -14.876 1.00 97.56 237 ASP A CA 1
ATOM 1747 C C . ASP A 1 237 ? 10.896 -7.827 -16.228 1.00 97.56 237 ASP A C 1
ATOM 1749 O O . ASP A 1 237 ? 11.829 -8.457 -16.733 1.00 97.56 237 ASP A O 1
ATOM 1753 N N . VAL A 1 238 ? 10.253 -6.855 -16.874 1.00 96.75 238 VAL A N 1
ATOM 1754 C CA . VAL A 1 238 ? 10.534 -6.417 -18.241 1.00 96.75 238 VAL A CA 1
ATOM 1755 C C . VAL A 1 238 ? 10.993 -4.963 -18.223 1.00 96.75 238 VAL A C 1
ATOM 1757 O O . VAL A 1 238 ? 10.505 -4.169 -17.429 1.00 96.75 238 VAL A O 1
ATOM 1760 N N . LEU A 1 239 ? 11.941 -4.644 -19.110 1.00 97.56 239 LEU A N 1
ATOM 1761 C CA . LEU A 1 239 ? 12.302 -3.270 -19.456 1.00 97.56 239 LEU A CA 1
ATOM 1762 C C . LEU A 1 239 ? 11.528 -2.868 -20.707 1.00 97.56 239 LEU A C 1
ATOM 1764 O O . LEU A 1 239 ? 11.729 -3.468 -21.772 1.00 97.56 239 LEU A O 1
ATOM 1768 N N . SER A 1 240 ? 10.615 -1.920 -20.575 1.00 96.25 240 SER A N 1
ATOM 1769 C CA . SER A 1 240 ? 9.702 -1.501 -21.627 1.00 96.25 240 SER A CA 1
ATOM 1770 C C . SER A 1 240 ? 9.043 -0.186 -21.252 1.00 96.25 240 SER A C 1
ATOM 1772 O O . SER A 1 240 ? 8.661 -0.012 -20.107 1.00 96.25 240 SER A O 1
ATOM 1774 N N . GLY A 1 241 ? 8.747 0.615 -22.282 1.00 97.19 241 GLY A N 1
ATOM 1775 C CA . GLY A 1 241 ? 7.759 1.687 -22.181 1.00 97.19 241 GLY A CA 1
ATOM 1776 C C . GLY A 1 241 ? 6.383 1.194 -21.697 1.00 97.19 241 GLY A C 1
ATOM 1777 O O . GLY A 1 241 ? 6.172 -0.025 -21.611 1.00 97.19 241 GLY A O 1
ATOM 1778 N N . PRO A 1 242 ? 5.409 2.108 -21.514 1.00 97.69 242 PRO A N 1
ATOM 1779 C CA . PRO A 1 242 ? 4.141 1.816 -20.850 1.00 97.69 242 PRO A CA 1
ATOM 1780 C C . PRO A 1 242 ? 3.433 0.604 -21.452 1.00 97.69 242 PRO A C 1
ATOM 1782 O O . PRO A 1 242 ? 3.182 0.546 -22.666 1.00 97.69 242 PRO A O 1
ATOM 1785 N N . HIS A 1 243 ? 3.136 -0.384 -20.614 1.00 98.06 243 HIS A N 1
ATOM 1786 C CA . HIS A 1 243 ? 2.474 -1.614 -21.017 1.00 98.06 243 HIS A CA 1
ATOM 1787 C C . HIS A 1 243 ? 1.665 -2.263 -19.893 1.00 98.06 243 HIS A C 1
ATOM 1789 O O . HIS A 1 243 ? 1.996 -2.189 -18.714 1.00 98.06 243 HIS A O 1
ATOM 1795 N N . ASP A 1 244 ? 0.615 -2.978 -20.299 1.00 98.38 244 ASP A N 1
ATOM 1796 C CA . ASP A 1 244 ? -0.256 -3.716 -19.394 1.00 98.38 244 ASP A CA 1
ATOM 1797 C C . ASP A 1 244 ? 0.306 -5.091 -19.017 1.00 98.38 244 ASP A C 1
ATOM 1799 O O . ASP A 1 244 ? 0.607 -5.918 -19.884 1.00 98.38 244 ASP A O 1
ATOM 1803 N N . HIS A 1 245 ? 0.249 -5.414 -17.725 1.00 98.31 245 HIS A N 1
ATOM 1804 C CA . HIS A 1 245 ? 0.397 -6.780 -17.234 1.00 98.31 245 HIS A CA 1
ATOM 1805 C C . HIS A 1 245 ? -0.728 -7.148 -16.259 1.00 98.31 245 HIS A C 1
ATOM 1807 O O . HIS A 1 245 ? -0.928 -6.508 -15.224 1.00 98.31 245 HIS A O 1
ATOM 1813 N N . LEU A 1 246 ? -1.501 -8.192 -16.585 1.00 98.62 246 LEU A N 1
ATOM 1814 C CA . LEU A 1 246 ? -2.715 -8.591 -15.859 1.00 98.62 246 LEU A CA 1
ATOM 1815 C C . LEU A 1 246 ? -2.608 -10.015 -15.300 1.00 98.62 246 LEU A C 1
ATOM 1817 O O . LEU A 1 246 ? -2.042 -10.909 -15.923 1.00 98.62 246 LEU A O 1
ATO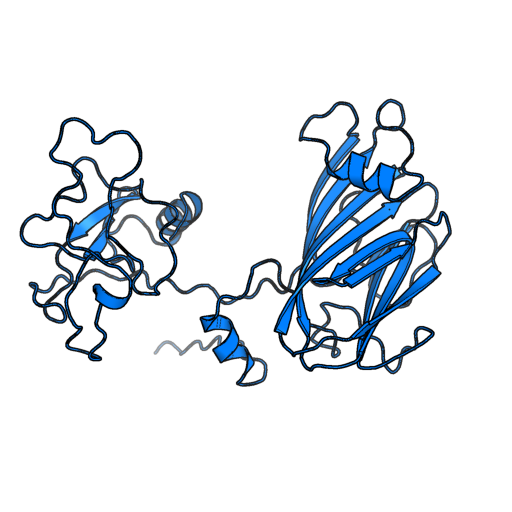M 1821 N N . ALA A 1 247 ? -3.234 -10.250 -14.146 1.00 98.62 247 ALA A N 1
ATOM 1822 C CA . ALA A 1 247 ? -3.413 -11.582 -13.576 1.00 98.62 247 ALA A CA 1
ATOM 1823 C C . ALA A 1 247 ? -4.793 -11.743 -12.932 1.00 98.62 247 ALA A C 1
ATOM 1825 O O . ALA A 1 247 ? -5.328 -10.818 -12.318 1.00 98.62 247 ALA A O 1
ATOM 1826 N N . VAL A 1 248 ? -5.351 -12.950 -13.042 1.00 98.81 248 VAL A N 1
ATOM 1827 C CA . VAL A 1 248 ? -6.598 -13.334 -12.373 1.00 98.81 248 VAL A CA 1
ATOM 1828 C C . VAL A 1 248 ? -6.270 -14.032 -11.057 1.00 98.81 248 VAL A C 1
ATOM 1830 O O . VAL A 1 248 ? -5.591 -15.057 -11.045 1.00 98.81 248 VAL A O 1
ATOM 1833 N N . PHE A 1 249 ? -6.804 -13.514 -9.956 1.00 98.62 249 PHE A N 1
ATOM 1834 C CA . PHE A 1 249 ? -6.708 -14.095 -8.621 1.00 98.62 249 PHE A CA 1
ATOM 1835 C C . PHE A 1 249 ? -8.080 -14.607 -8.172 1.00 98.62 249 PHE A C 1
ATOM 1837 O O . PHE A 1 249 ? -9.087 -13.916 -8.319 1.00 98.62 249 PHE A O 1
ATOM 1844 N N . ASN A 1 250 ? -8.135 -15.826 -7.630 1.00 98.38 250 ASN A N 1
ATOM 1845 C CA . ASN A 1 250 ? -9.370 -16.429 -7.125 1.00 98.38 250 ASN A CA 1
ATOM 1846 C C . ASN A 1 250 ? -9.407 -16.356 -5.594 1.00 98.38 250 ASN A C 1
ATOM 1848 O O . ASN A 1 250 ? -8.751 -17.142 -4.917 1.00 98.38 250 ASN A O 1
ATOM 1852 N N . PHE A 1 251 ? -10.181 -15.423 -5.046 1.00 92.62 251 PHE A N 1
ATOM 1853 C CA . PHE A 1 251 ? -10.328 -15.257 -3.602 1.00 92.62 251 PHE A CA 1
ATOM 1854 C C . PHE A 1 251 ? -11.387 -16.216 -3.057 1.00 92.62 251 PHE A C 1
ATOM 1856 O O . PHE A 1 251 ? -12.519 -16.241 -3.536 1.00 92.62 251 PHE A O 1
ATOM 1863 N N . SER A 1 252 ? -11.052 -16.982 -2.019 1.00 89.94 252 SER A N 1
ATOM 1864 C CA . SER A 1 252 ? -11.983 -17.931 -1.390 1.00 89.94 252 SER A CA 1
ATOM 1865 C C . SER A 1 252 ? -13.077 -17.260 -0.553 1.00 89.94 252 SER A C 1
ATOM 1867 O O . SER A 1 252 ? -14.092 -17.882 -0.248 1.00 89.94 252 SER A O 1
ATOM 1869 N N . SER A 1 253 ? -12.871 -16.006 -0.154 1.00 82.38 253 SER A N 1
ATOM 1870 C CA . SER A 1 253 ? -13.759 -15.244 0.723 1.00 82.38 253 SER A CA 1
ATOM 1871 C C . SER A 1 253 ? -13.647 -13.750 0.432 1.00 82.38 253 SER A C 1
ATOM 1873 O O . SER A 1 253 ? -12.621 -13.285 -0.058 1.00 82.38 253 SER A O 1
ATOM 1875 N N . ALA A 1 254 ? -14.691 -12.995 0.771 1.00 81.19 254 ALA A N 1
ATOM 1876 C CA . ALA A 1 254 ? -14.545 -11.557 0.961 1.00 81.19 254 ALA A CA 1
ATOM 1877 C C . ALA A 1 254 ? -13.635 -11.287 2.170 1.00 81.19 254 ALA A C 1
ATOM 1879 O O . ALA A 1 254 ? -13.599 -12.094 3.103 1.00 81.19 254 ALA A O 1
ATOM 1880 N N . GLY A 1 255 ? -12.937 -10.156 2.182 1.00 79.44 255 GLY A N 1
ATOM 1881 C CA . GLY A 1 255 ? -12.113 -9.769 3.322 1.00 79.44 255 GLY A CA 1
ATOM 1882 C C . GLY A 1 255 ? -10.962 -8.846 2.965 1.00 79.44 255 GLY A C 1
ATOM 1883 O O . GLY A 1 255 ? -10.790 -8.444 1.815 1.00 79.44 255 GLY A O 1
ATOM 1884 N N . TRP A 1 256 ? -10.180 -8.514 3.987 1.00 80.94 256 TRP A N 1
ATOM 1885 C CA . TRP A 1 256 ? -8.962 -7.732 3.843 1.00 80.94 256 TRP A CA 1
ATOM 1886 C C . TRP A 1 256 ? -7.770 -8.632 3.565 1.00 80.94 256 TRP A C 1
ATOM 1888 O O . TRP A 1 256 ? -7.565 -9.638 4.243 1.00 80.94 256 TRP A O 1
ATOM 1898 N N . TYR A 1 257 ? -6.972 -8.235 2.583 1.00 84.06 257 TYR A N 1
ATOM 1899 C CA . TYR A 1 257 ? -5.750 -8.923 2.193 1.00 84.06 257 TYR A CA 1
ATOM 1900 C C . TYR A 1 257 ? -4.590 -7.928 2.209 1.00 84.06 257 TYR A C 1
ATOM 1902 O O . TYR A 1 257 ? -4.777 -6.790 1.772 1.00 84.06 257 TYR A O 1
ATOM 1910 N N . PRO A 1 258 ? -3.400 -8.316 2.695 1.00 89.06 258 PRO A N 1
ATOM 1911 C CA . PRO A 1 258 ? -2.241 -7.441 2.633 1.00 89.06 258 PRO A CA 1
ATOM 1912 C C . PRO A 1 258 ? -1.863 -7.236 1.167 1.00 89.06 258 PRO A C 1
ATOM 1914 O O . PRO A 1 258 ? -1.848 -8.195 0.394 1.00 89.06 258 PRO A O 1
ATOM 1917 N N . LEU A 1 259 ? -1.569 -5.998 0.794 1.00 96.75 259 LEU A N 1
ATOM 1918 C CA . LEU A 1 259 ? -1.179 -5.586 -0.544 1.00 96.75 259 LEU A CA 1
ATOM 1919 C C . LEU A 1 259 ? 0.223 -4.983 -0.499 1.00 96.75 259 LEU A C 1
ATOM 1921 O O . LEU A 1 259 ? 0.516 -4.116 0.325 1.00 96.75 259 LEU A O 1
ATOM 1925 N N . ARG A 1 260 ? 1.069 -5.417 -1.430 1.00 98.12 260 ARG A N 1
ATOM 1926 C CA . ARG A 1 260 ? 2.375 -4.821 -1.702 1.00 98.12 260 ARG A CA 1
ATOM 1927 C C . ARG A 1 260 ? 2.592 -4.741 -3.206 1.00 98.12 260 ARG A C 1
ATOM 1929 O O . ARG A 1 260 ? 2.592 -5.771 -3.872 1.00 98.12 260 ARG A O 1
ATOM 1936 N N . LEU A 1 261 ? 2.791 -3.539 -3.726 1.00 98.88 261 LEU A N 1
ATOM 1937 C CA . LEU A 1 261 ? 3.224 -3.291 -5.095 1.00 98.88 261 LEU A CA 1
ATOM 1938 C C . LEU A 1 261 ? 4.654 -2.758 -5.057 1.00 98.88 261 LEU A C 1
ATOM 1940 O O . LEU A 1 261 ? 4.929 -1.789 -4.357 1.00 98.88 261 LEU A O 1
ATOM 1944 N N . VAL A 1 262 ? 5.548 -3.391 -5.805 1.00 98.81 262 VAL A N 1
ATOM 1945 C CA . VAL A 1 262 ? 6.873 -2.858 -6.120 1.00 98.81 262 VAL A CA 1
ATOM 1946 C C . VAL A 1 262 ? 6.877 -2.459 -7.583 1.00 98.81 262 VAL A C 1
ATOM 1948 O O . VAL A 1 262 ? 6.483 -3.257 -8.423 1.00 98.81 262 VAL A O 1
ATOM 1951 N N . PHE A 1 263 ? 7.312 -1.245 -7.869 1.00 98.44 263 PHE A N 1
ATOM 1952 C CA . PHE A 1 263 ? 7.569 -0.712 -9.201 1.00 98.44 263 PHE A CA 1
ATOM 1953 C C . PHE A 1 263 ? 9.053 -0.362 -9.297 1.00 98.44 263 PHE A C 1
ATOM 1955 O O . PHE A 1 263 ? 9.650 0.033 -8.288 1.00 98.44 263 PHE A O 1
ATOM 1962 N N . PHE A 1 264 ? 9.646 -0.518 -10.475 1.00 97.75 264 PHE A N 1
ATOM 1963 C CA . PHE A 1 264 ? 11.003 -0.069 -10.729 1.00 97.75 264 PHE A CA 1
ATOM 1964 C C . PHE A 1 264 ? 11.110 0.634 -12.071 1.00 97.75 264 PHE A C 1
ATOM 1966 O O . PHE A 1 264 ? 10.436 0.250 -13.021 1.00 97.75 264 PHE A O 1
ATOM 1973 N N . GLU A 1 265 ? 12.007 1.612 -12.112 1.00 96.06 265 GLU A N 1
ATOM 1974 C CA . GLU A 1 265 ? 12.279 2.420 -13.289 1.00 96.06 265 GLU A CA 1
ATOM 1975 C C . GLU A 1 265 ? 13.741 2.318 -13.715 1.00 96.06 265 GLU A C 1
ATOM 1977 O O . GLU A 1 265 ? 14.663 2.420 -12.886 1.00 96.06 265 GLU A O 1
ATOM 1982 N N . ARG A 1 266 ? 13.943 2.161 -15.025 1.00 93.81 266 ARG A N 1
ATOM 1983 C CA . ARG A 1 266 ? 15.230 2.114 -15.700 1.00 93.81 266 ARG A CA 1
ATOM 1984 C C . ARG A 1 266 ? 15.222 2.868 -17.032 1.00 93.81 266 ARG A C 1
ATOM 1986 O O . ARG A 1 266 ? 15.388 2.275 -18.097 1.00 93.81 266 ARG A O 1
ATOM 1993 N N . GLY A 1 267 ? 15.472 4.166 -16.942 1.00 90.81 267 GLY A N 1
ATOM 1994 C CA . GLY A 1 267 ? 15.933 4.913 -18.102 1.00 90.81 267 GLY A CA 1
ATOM 1995 C C . GLY A 1 267 ? 14.780 5.311 -19.009 1.00 90.81 267 GLY A C 1
ATOM 1996 O O . GLY A 1 267 ? 14.331 4.493 -19.803 1.00 90.81 267 GLY A O 1
ATOM 1997 N N . GLY A 1 268 ? 14.477 6.601 -19.102 1.00 92.50 268 GLY A N 1
ATOM 1998 C CA . GLY A 1 268 ? 13.562 7.114 -20.118 1.00 92.50 268 GLY A CA 1
ATOM 1999 C C . GLY A 1 268 ? 12.285 7.704 -19.540 1.00 92.50 268 GLY A C 1
ATOM 2000 O O . GLY A 1 268 ? 12.336 8.793 -18.973 1.00 92.50 268 GLY A O 1
ATOM 2001 N N . GLY A 1 269 ? 11.144 7.094 -19.870 1.00 94.62 269 GLY A N 1
ATOM 2002 C CA . GLY A 1 269 ? 9.842 7.481 -19.325 1.00 94.62 269 GLY A CA 1
ATOM 2003 C C . GLY A 1 269 ? 9.568 6.701 -18.048 1.00 94.62 269 GLY A C 1
ATOM 2004 O O . GLY A 1 269 ? 10.167 5.662 -17.848 1.00 94.62 269 GLY A O 1
ATOM 2005 N N . ASP A 1 270 ? 8.693 7.209 -17.188 1.00 96.06 270 ASP A N 1
ATOM 2006 C CA . ASP A 1 270 ? 8.366 6.559 -15.923 1.00 96.06 270 ASP A CA 1
ATOM 2007 C C . ASP A 1 270 ? 6.876 6.713 -15.597 1.00 96.06 270 ASP A C 1
ATOM 2009 O O . ASP A 1 270 ? 6.339 7.823 -15.504 1.00 96.06 270 ASP A O 1
ATOM 2013 N N . GLU A 1 271 ? 6.186 5.585 -15.411 1.00 96.94 271 GLU A N 1
ATOM 2014 C CA . GLU A 1 271 ? 4.769 5.564 -15.036 1.00 96.94 271 GLU A CA 1
ATOM 2015 C C . GLU A 1 271 ? 4.376 4.283 -14.285 1.00 96.94 271 GLU A C 1
ATOM 2017 O O . GLU A 1 271 ? 4.950 3.211 -14.498 1.00 96.94 271 GLU A O 1
ATOM 2022 N N . VAL A 1 272 ? 3.406 4.396 -13.371 1.00 98.19 272 VAL A N 1
ATOM 2023 C CA . VAL A 1 272 ? 2.750 3.231 -12.771 1.00 98.19 272 VAL A CA 1
ATOM 2024 C C . VAL A 1 272 ? 1.283 3.477 -12.422 1.00 98.19 272 VAL A C 1
ATOM 2026 O O . VAL A 1 272 ? 0.930 4.361 -11.633 1.00 98.19 272 VAL A O 1
ATOM 2029 N N . GLU A 1 273 ? 0.442 2.551 -12.874 1.00 98.62 273 GLU A N 1
ATOM 2030 C CA . GLU A 1 273 ? -0.961 2.413 -12.498 1.00 98.62 273 GLU A CA 1
ATOM 2031 C C . GLU A 1 273 ? -1.239 1.082 -11.795 1.00 98.62 273 GLU A C 1
ATOM 2033 O O . GLU A 1 273 ? -0.676 0.041 -12.133 1.00 98.62 273 GLU A O 1
ATOM 2038 N N . LEU A 1 274 ? -2.188 1.075 -10.853 1.00 98.81 274 LEU A N 1
ATOM 2039 C CA . LEU A 1 274 ? -2.766 -0.158 -10.311 1.00 98.81 274 LEU A CA 1
ATOM 2040 C C . LEU A 1 274 ? -4.285 -0.152 -10.456 1.00 98.81 274 LEU A C 1
ATOM 2042 O O . LEU A 1 274 ? -4.982 0.655 -9.837 1.00 98.81 274 LEU A O 1
ATOM 2046 N N . PHE A 1 275 ? -4.815 -1.120 -11.199 1.00 98.81 275 PHE A N 1
ATOM 2047 C CA . PHE A 1 275 ? -6.244 -1.241 -11.467 1.00 98.81 275 PHE A CA 1
ATOM 2048 C C . PHE A 1 275 ? -6.770 -2.662 -11.260 1.00 98.81 275 PHE A C 1
ATOM 2050 O O . PHE A 1 275 ? -6.033 -3.651 -11.290 1.00 98.81 275 PHE A O 1
ATOM 2057 N N . ALA A 1 276 ? -8.079 -2.775 -11.042 1.00 98.81 276 ALA A N 1
ATOM 2058 C CA . ALA A 1 276 ? -8.740 -4.057 -10.844 1.00 98.81 276 ALA A CA 1
ATOM 2059 C C . ALA A 1 276 ? -10.175 -4.075 -11.378 1.00 98.81 276 ALA A C 1
ATOM 2061 O O . ALA A 1 276 ? -10.822 -3.035 -11.510 1.00 98.81 276 ALA A O 1
ATOM 2062 N N . ALA A 1 277 ? -10.670 -5.282 -11.646 1.00 98.69 277 ALA A N 1
ATOM 2063 C CA . ALA A 1 277 ? -12.060 -5.561 -11.985 1.00 98.69 277 ALA A CA 1
ATOM 2064 C C . ALA A 1 277 ? -12.490 -6.921 -11.419 1.00 98.69 277 ALA A C 1
ATOM 2066 O O . ALA A 1 277 ? -11.698 -7.867 -11.359 1.00 98.69 277 ALA A O 1
ATOM 2067 N N . GLN A 1 278 ? -13.760 -7.051 -11.035 1.00 98.19 278 GLN A N 1
ATOM 2068 C CA . GLN A 1 278 ? -14.323 -8.344 -10.649 1.00 98.19 278 GLN A CA 1
ATOM 2069 C C . GLN A 1 278 ? -14.556 -9.214 -11.886 1.00 98.19 278 GLN A C 1
ATOM 2071 O O . GLN A 1 278 ? -15.243 -8.799 -12.814 1.00 98.19 278 GLN A O 1
ATOM 2076 N N . GLY A 1 279 ? -14.051 -10.445 -11.874 1.00 98.25 279 GLY A N 1
ATOM 2077 C CA . GLY A 1 279 ? -14.152 -11.392 -1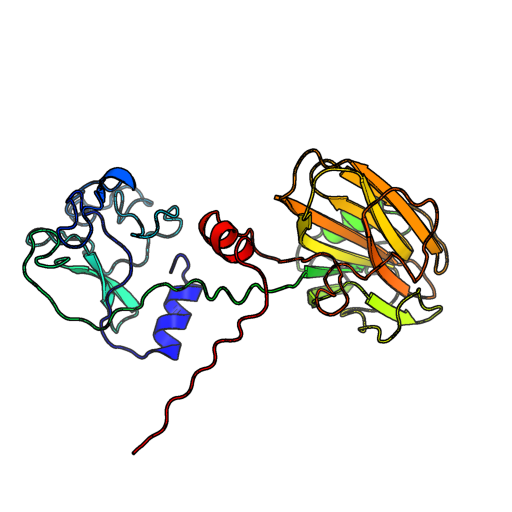2.980 1.00 98.25 279 GLY A CA 1
ATOM 2078 C C . GLY A 1 279 ? -12.792 -11.825 -13.521 1.00 98.25 279 GLY A C 1
ATOM 2079 O O . GLY A 1 279 ? -11.756 -11.684 -12.867 1.00 98.25 279 GLY A O 1
ATOM 2080 N N . SER A 1 280 ? -12.814 -12.402 -14.719 1.00 98.62 280 SER A N 1
ATOM 2081 C CA . SER A 1 280 ? -11.632 -12.896 -15.426 1.00 98.62 280 SER A CA 1
ATOM 2082 C C . SER A 1 280 ? -11.519 -12.204 -16.773 1.00 98.62 280 SER A C 1
ATOM 2084 O O . SER A 1 280 ? -12.300 -12.491 -17.679 1.00 98.62 280 SER A O 1
ATOM 2086 N N . PHE A 1 281 ? -10.542 -11.315 -16.891 1.00 98.50 281 PHE A N 1
ATOM 2087 C CA . PHE A 1 281 ? -10.287 -10.529 -18.092 1.00 98.50 281 PHE A CA 1
ATOM 2088 C C . PHE A 1 281 ? -8.873 -10.800 -18.608 1.00 98.50 281 PHE A C 1
ATOM 2090 O O . PHE A 1 281 ? -7.946 -10.991 -17.823 1.00 98.50 281 PHE A O 1
ATOM 2097 N N . GLY A 1 282 ? -8.720 -10.843 -19.933 1.00 97.50 282 GLY A N 1
ATOM 2098 C CA . GLY A 1 282 ? -7.424 -11.037 -20.596 1.00 97.50 282 GLY A CA 1
ATOM 2099 C C . GLY A 1 282 ? -6.740 -9.739 -21.035 1.00 97.50 282 GLY A C 1
ATOM 2100 O O . GLY A 1 282 ? -5.589 -9.779 -21.448 1.00 97.50 282 GLY A O 1
ATOM 2101 N N . SER A 1 283 ? -7.442 -8.610 -20.971 1.00 98.00 283 SER A N 1
ATOM 2102 C CA . SER A 1 283 ? -6.951 -7.284 -21.349 1.00 98.00 283 SER A CA 1
ATOM 2103 C C . SER A 1 283 ? -7.683 -6.221 -20.539 1.00 98.00 283 SER A C 1
ATOM 2105 O O . SER A 1 283 ? -8.800 -6.470 -20.076 1.00 98.00 283 SER A O 1
ATOM 2107 N N . TRP A 1 284 ? -7.077 -5.044 -20.399 1.00 98.56 284 TRP A N 1
ATOM 2108 C CA . TRP A 1 284 ? -7.754 -3.886 -19.830 1.00 98.56 284 TRP A CA 1
ATOM 2109 C C . TRP A 1 284 ? -8.932 -3.442 -20.713 1.00 98.56 284 TRP A C 1
ATOM 2111 O O . TRP A 1 284 ? -8.906 -3.573 -21.940 1.00 98.56 284 TRP A O 1
ATOM 2121 N N . ASP A 1 285 ? -9.970 -2.908 -20.074 1.00 97.75 285 ASP A N 1
ATOM 2122 C CA . ASP A 1 285 ? -11.044 -2.167 -20.722 1.00 97.75 285 ASP A CA 1
ATOM 2123 C C . ASP A 1 285 ? -11.617 -1.111 -19.761 1.00 97.75 285 ASP A C 1
ATOM 2125 O O . ASP A 1 285 ? -11.761 -1.343 -18.557 1.00 97.75 285 ASP A O 1
ATOM 2129 N N . SER A 1 286 ? -11.997 0.048 -20.298 1.00 96.88 286 SER A N 1
ATOM 2130 C CA . SER A 1 286 ? -12.517 1.171 -19.504 1.00 96.88 286 SER A CA 1
ATOM 2131 C C . SER A 1 286 ? -13.899 0.919 -18.893 1.00 96.88 286 SER A C 1
ATOM 2133 O O . SER A 1 286 ? -14.344 1.665 -18.015 1.00 96.88 286 SER A O 1
ATOM 2135 N N . THR A 1 287 ? -14.611 -0.121 -19.334 1.00 97.25 287 THR A N 1
ATOM 2136 C CA . THR A 1 287 ? -15.947 -0.426 -18.813 1.00 97.25 287 THR A CA 1
ATOM 2137 C C . THR A 1 287 ? -15.839 -1.065 -17.435 1.00 97.25 287 THR A C 1
ATOM 2139 O O . THR A 1 287 ? -16.534 -0.627 -16.513 1.00 97.25 287 THR A O 1
ATOM 2142 N N . ASN A 1 288 ? -14.946 -2.044 -17.285 1.00 97.25 288 ASN A N 1
ATOM 2143 C CA . ASN A 1 288 ? -14.853 -2.893 -16.100 1.00 97.25 288 ASN A CA 1
ATOM 2144 C C . ASN A 1 288 ? -13.771 -2.457 -15.109 1.00 97.25 288 ASN A C 1
ATOM 2146 O O . ASN A 1 288 ? -13.971 -2.602 -13.903 1.00 97.25 288 ASN A O 1
ATOM 2150 N N . PHE A 1 289 ? -12.636 -1.944 -15.586 1.00 98.69 289 PHE A N 1
ATOM 2151 C CA . PHE A 1 289 ? -11.490 -1.670 -14.722 1.00 98.69 289 PHE A CA 1
ATOM 2152 C C . PHE A 1 289 ? -11.549 -0.289 -14.079 1.00 98.69 289 PHE A C 1
ATOM 2154 O O . PHE A 1 289 ? -11.946 0.703 -14.695 1.00 98.69 289 PHE A O 1
ATOM 2161 N N . ARG A 1 290 ? -11.153 -0.235 -12.807 1.00 98.31 290 ARG A N 1
ATOM 2162 C CA . ARG A 1 290 ? -11.003 0.998 -12.028 1.00 98.31 290 ARG A CA 1
ATOM 2163 C C . ARG A 1 290 ? -9.675 0.984 -11.290 1.00 98.31 290 ARG A C 1
ATOM 2165 O O . ARG A 1 290 ? -9.203 -0.089 -10.903 1.00 98.31 290 ARG A O 1
ATOM 2172 N N . LEU A 1 291 ? -9.118 2.168 -11.047 1.00 98.31 291 LEU A N 1
ATOM 2173 C CA . LEU A 1 291 ? -7.961 2.334 -10.172 1.00 98.31 291 LEU A CA 1
ATOM 2174 C C . LEU A 1 291 ? -8.265 1.777 -8.777 1.00 98.31 291 LEU A C 1
ATOM 2176 O O . LEU A 1 291 ? -9.317 2.043 -8.189 1.00 98.31 291 LEU A O 1
ATOM 2180 N N . VAL A 1 292 ? -7.335 0.998 -8.233 1.00 97.69 292 VAL A N 1
ATOM 2181 C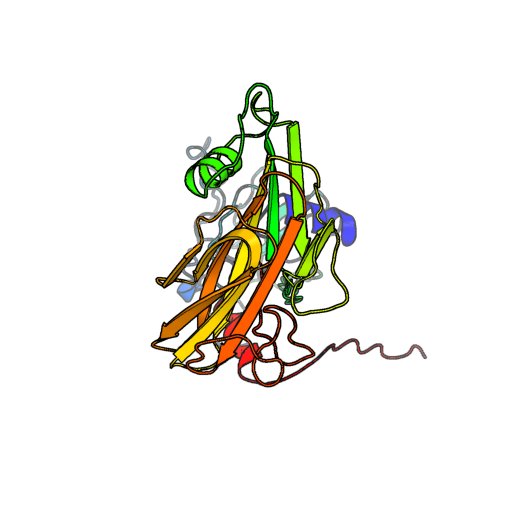 CA . VAL A 1 292 ? -7.431 0.496 -6.862 1.00 97.69 292 VAL A CA 1
ATOM 2182 C C . VAL A 1 292 ? -7.166 1.665 -5.910 1.00 97.69 292 VAL A C 1
ATOM 2184 O O . VAL A 1 292 ? -6.090 2.262 -5.927 1.00 97.69 292 VAL A O 1
ATOM 2187 N N . GLY A 1 293 ? -8.152 1.976 -5.072 1.00 88.25 293 GLY A N 1
ATOM 2188 C CA . GLY A 1 293 ? -8.193 3.137 -4.184 1.00 88.25 293 GLY A CA 1
ATOM 2189 C C . GLY A 1 293 ? -9.225 4.192 -4.602 1.00 88.25 293 GLY A C 1
ATOM 2190 O O . GLY A 1 293 ? -9.741 4.915 -3.747 1.00 88.25 293 GLY A O 1
ATOM 2191 N N . ASP A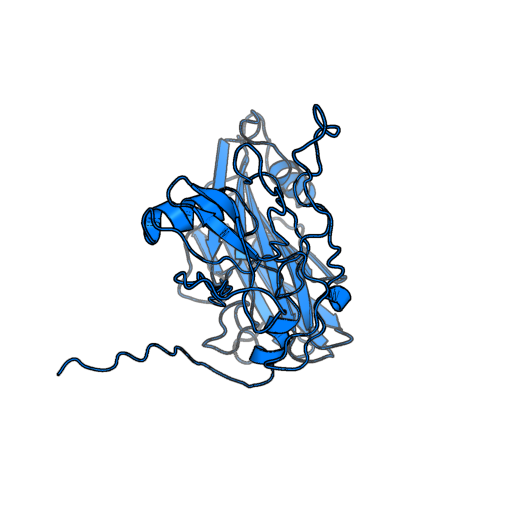 1 294 ? -9.632 4.222 -5.879 1.00 87.75 294 ASP A N 1
ATOM 2192 C CA . ASP A 1 294 ? -10.632 5.166 -6.402 1.00 87.75 294 ASP A CA 1
ATOM 2193 C C . ASP A 1 294 ? -12.069 4.712 -6.099 1.00 87.75 294 ASP A C 1
ATOM 2195 O O . ASP A 1 294 ? -12.884 4.396 -6.971 1.00 87.75 294 ASP A O 1
ATOM 2199 N N . THR A 1 295 ? -12.389 4.650 -4.811 1.00 83.94 295 THR A N 1
ATOM 2200 C CA . THR A 1 295 ? -13.698 4.195 -4.321 1.00 83.94 295 THR A CA 1
ATOM 2201 C C . THR A 1 295 ? -14.853 5.081 -4.790 1.00 83.94 295 THR A C 1
ATOM 2203 O O . THR A 1 295 ? -15.978 4.596 -4.922 1.00 83.94 295 THR A O 1
ATOM 2206 N N . ALA A 1 296 ? -14.591 6.355 -5.102 1.00 80.56 296 ALA A N 1
ATOM 2207 C CA . ALA A 1 296 ? -15.592 7.277 -5.631 1.00 80.56 296 ALA A CA 1
ATOM 2208 C C . ALA A 1 296 ? -16.108 6.846 -7.014 1.00 80.56 296 ALA A C 1
ATOM 2210 O O . ALA A 1 296 ? -17.285 7.051 -7.311 1.00 80.56 296 ALA A O 1
ATOM 2211 N N . ASN A 1 297 ? -15.261 6.197 -7.821 1.00 81.62 297 ASN A N 1
ATOM 2212 C CA . ASN A 1 297 ? -15.608 5.701 -9.156 1.00 81.62 297 ASN A CA 1
ATOM 2213 C C . ASN A 1 297 ? -15.754 4.168 -9.226 1.00 81.62 297 ASN A C 1
ATOM 2215 O O . ASN A 1 297 ? -15.815 3.594 -10.319 1.00 81.62 297 ASN A O 1
ATOM 2219 N N . GLY A 1 298 ? -15.861 3.499 -8.072 1.00 82.88 298 GLY A N 1
ATOM 2220 C CA . GLY A 1 298 ? -16.100 2.055 -7.971 1.00 82.88 298 GLY A CA 1
ATOM 2221 C C . GLY A 1 298 ? -14.839 1.189 -7.891 1.00 82.88 298 GLY A C 1
ATOM 2222 O O . GLY A 1 298 ? -14.935 -0.028 -8.033 1.00 82.88 298 GLY A O 1
ATOM 2223 N N . GLY A 1 299 ? -13.671 1.792 -7.667 1.00 92.06 299 GLY A N 1
ATOM 2224 C CA . GLY A 1 299 ? -12.424 1.093 -7.374 1.00 92.06 299 GLY A CA 1
ATOM 2225 C C . GLY A 1 299 ? -12.438 0.369 -6.027 1.00 92.06 299 GLY A C 1
ATOM 2226 O O . GLY A 1 299 ? -13.184 0.717 -5.107 1.00 92.06 299 GLY A O 1
ATOM 2227 N N . LEU A 1 300 ? -11.588 -0.655 -5.907 1.00 89.44 300 LEU A N 1
ATOM 2228 C CA . LEU A 1 300 ? -11.407 -1.401 -4.661 1.00 89.44 300 LEU A CA 1
ATOM 2229 C C . LEU A 1 300 ? -10.804 -0.511 -3.571 1.00 89.44 300 LEU A C 1
ATOM 2231 O O . LEU A 1 300 ? -9.919 0.293 -3.836 1.00 89.44 300 LEU A O 1
ATOM 2235 N N . MET A 1 301 ? -11.265 -0.680 -2.336 1.00 84.12 301 MET A N 1
ATOM 2236 C CA . MET A 1 301 ? -10.800 0.104 -1.194 1.00 84.12 301 MET A CA 1
ATOM 2237 C C . MET A 1 301 ? -9.431 -0.382 -0.701 1.00 84.12 301 MET A C 1
ATOM 2239 O O . MET A 1 301 ? -9.216 -1.590 -0.577 1.00 84.12 301 MET A O 1
ATOM 2243 N N . VAL A 1 302 ? -8.545 0.559 -0.357 1.00 84.19 302 VAL A N 1
ATOM 2244 C CA . VAL A 1 302 ? -7.233 0.297 0.256 1.00 84.19 302 VAL A CA 1
ATOM 2245 C C . VAL A 1 302 ? -7.055 1.132 1.515 1.00 84.19 302 VAL A C 1
ATOM 2247 O O . VAL A 1 302 ? -7.562 2.244 1.579 1.00 84.19 302 VAL A O 1
ATOM 2250 N N . THR A 1 303 ? -6.328 0.612 2.502 1.00 78.56 303 THR A N 1
ATOM 2251 C CA . THR A 1 303 ? -5.880 1.365 3.679 1.00 78.56 303 THR A CA 1
ATOM 2252 C C . THR A 1 303 ? -4.466 0.968 4.105 1.00 78.56 303 THR A C 1
ATOM 2254 O O . THR A 1 303 ? -4.031 -0.148 3.844 1.00 78.56 303 THR A O 1
ATOM 2257 N N . ASN A 1 304 ? -3.729 1.856 4.769 1.00 71.50 304 ASN A N 1
ATOM 2258 C CA . ASN A 1 304 ? -2.366 1.592 5.250 1.00 71.50 304 ASN A CA 1
ATOM 2259 C C . ASN A 1 304 ? -2.314 1.019 6.680 1.00 71.50 304 ASN A C 1
ATOM 2261 O O . ASN A 1 304 ? -1.229 0.714 7.169 1.00 71.50 304 ASN A O 1
ATOM 2265 N N . VAL A 1 305 ? -3.461 0.858 7.342 1.00 67.19 305 VAL A N 1
ATOM 2266 C CA . VAL A 1 305 ? -3.586 0.253 8.675 1.00 67.19 305 VAL A CA 1
ATOM 2267 C C . VAL A 1 305 ? -4.449 -0.999 8.591 1.00 67.19 305 VAL A C 1
ATOM 2269 O O . VAL A 1 305 ? -5.384 -1.052 7.798 1.00 67.19 305 VAL A O 1
ATOM 2272 N N . PHE A 1 306 ? -4.141 -2.033 9.375 1.00 62.47 306 PHE A N 1
ATOM 2273 C CA . PHE A 1 306 ? -5.012 -3.205 9.424 1.00 62.47 306 PHE A CA 1
ATOM 2274 C C . PHE A 1 306 ? -6.349 -2.808 10.077 1.00 62.47 306 PHE A C 1
ATOM 2276 O O . PHE A 1 306 ? -6.340 -2.280 11.188 1.00 62.47 306 PHE A O 1
ATOM 2283 N N . PRO A 1 307 ? -7.501 -3.030 9.426 1.00 51.53 307 PRO A N 1
ATOM 2284 C CA . PRO A 1 307 ? -8.788 -2.734 10.034 1.00 51.53 307 PRO A CA 1
ATOM 2285 C C . PRO A 1 307 ? -9.121 -3.825 11.053 1.00 51.53 307 PRO A C 1
ATOM 2287 O O . PRO A 1 307 ? -9.532 -4.928 10.692 1.00 51.53 307 PRO A O 1
ATOM 2290 N N . GLU A 1 308 ? -8.944 -3.499 12.333 1.00 42.78 308 GLU A N 1
ATOM 2291 C CA . GLU A 1 308 ? -9.274 -4.372 13.464 1.00 42.78 308 GLU A CA 1
ATOM 2292 C C . GLU A 1 308 ? -10.744 -4.852 13.412 1.00 42.78 308 GLU A C 1
ATOM 2294 O O . GLU A 1 308 ? -11.593 -4.176 12.816 1.00 42.78 308 GLU A O 1
ATOM 2299 N N . PRO A 1 309 ? -11.103 -5.984 14.051 1.00 40.44 309 PRO A N 1
ATOM 2300 C CA . PRO A 1 309 ? -12.429 -6.609 13.948 1.00 40.44 309 PRO A CA 1
ATOM 2301 C C . PRO A 1 309 ? -13.629 -5.680 14.214 1.00 40.44 309 PRO A C 1
ATOM 2303 O O . PRO A 1 309 ? -14.693 -5.858 13.615 1.00 40.44 309 PRO A O 1
ATOM 2306 N N . ALA A 1 310 ? -13.472 -4.652 15.053 1.00 38.38 310 ALA A N 1
ATOM 2307 C CA . ALA A 1 310 ? -14.506 -3.642 15.296 1.00 38.38 310 ALA A CA 1
ATOM 2308 C C . ALA A 1 310 ? -14.803 -2.767 14.054 1.00 38.38 310 ALA A C 1
ATOM 2310 O O . ALA A 1 310 ? -15.946 -2.367 13.829 1.00 38.38 310 ALA A O 1
ATOM 2311 N N . THR A 1 311 ? -13.811 -2.548 13.187 1.00 40.59 311 THR A N 1
ATOM 2312 C CA . THR A 1 311 ? -13.921 -1.795 11.924 1.00 40.59 311 THR A CA 1
ATOM 2313 C C . THR A 1 311 ? -14.723 -2.562 10.867 1.00 40.59 311 THR A C 1
ATOM 2315 O O . THR A 1 311 ? -15.423 -1.961 10.047 1.00 40.59 311 THR A O 1
ATOM 2318 N N . LEU A 1 312 ? -14.701 -3.901 10.915 1.00 36.38 312 LEU A N 1
ATOM 2319 C CA . LEU A 1 312 ? -15.468 -4.769 10.008 1.00 36.38 312 LEU A CA 1
ATOM 2320 C C . LEU A 1 312 ? -16.985 -4.626 10.200 1.00 36.38 312 LEU A C 1
ATOM 2322 O O . LEU A 1 312 ? -17.743 -4.765 9.240 1.00 36.38 312 LEU A O 1
ATOM 2326 N N . SER A 1 313 ? -17.428 -4.292 11.416 1.00 32.44 313 SER A N 1
ATOM 2327 C CA . SER A 1 313 ? -18.851 -4.116 11.736 1.00 32.44 313 SER A CA 1
ATOM 2328 C C . SER A 1 313 ? -19.442 -2.836 11.130 1.00 32.44 313 SER A C 1
ATOM 2330 O O . SER A 1 313 ? -20.630 -2.802 10.815 1.00 32.44 313 SER A O 1
ATOM 2332 N N . LEU A 1 314 ? -18.623 -1.800 10.909 1.00 32.69 314 LEU A N 1
ATOM 2333 C CA . LEU A 1 314 ? -19.064 -0.530 10.321 1.00 32.69 314 LEU A CA 1
ATOM 2334 C C . LEU A 1 314 ? -19.125 -0.586 8.782 1.00 32.69 314 LEU A C 1
ATOM 2336 O O . LEU A 1 314 ? -19.968 0.067 8.178 1.00 32.69 314 LEU A O 1
ATOM 2340 N N . LEU A 1 315 ? -18.292 -1.418 8.146 1.00 35.50 315 LEU A N 1
ATOM 2341 C CA . LEU A 1 315 ? -18.299 -1.648 6.692 1.00 35.50 315 LEU A CA 1
ATOM 2342 C C . LEU A 1 315 ? -19.474 -2.521 6.214 1.00 35.50 315 LEU A C 1
ATOM 2344 O O . LEU A 1 315 ? -19.872 -2.430 5.053 1.00 35.50 315 LEU A O 1
ATOM 2348 N N . ALA A 1 316 ? -20.064 -3.330 7.101 1.00 31.72 316 ALA A N 1
ATOM 2349 C CA . ALA A 1 316 ? -21.246 -4.145 6.806 1.00 31.72 316 ALA A CA 1
ATOM 2350 C C . ALA A 1 316 ? -22.563 -3.334 6.749 1.00 31.72 316 ALA A C 1
ATOM 2352 O O . ALA A 1 316 ? -23.568 -3.829 6.237 1.00 31.72 316 ALA A O 1
ATOM 2353 N N . LEU A 1 317 ? -22.566 -2.082 7.223 1.00 26.64 317 LEU A N 1
ATOM 2354 C CA . LEU A 1 317 ? -23.672 -1.130 7.082 1.00 26.64 317 LEU A CA 1
ATOM 2355 C C . LEU A 1 317 ? -23.265 -0.039 6.085 1.00 26.64 317 LEU A C 1
ATOM 2357 O O . LEU A 1 317 ? -22.653 0.957 6.445 1.00 26.64 317 LEU A O 1
ATOM 2361 N N . GLY A 1 318 ? -23.566 -0.278 4.811 1.00 25.61 318 GLY A N 1
ATOM 2362 C CA . GLY A 1 318 ? -23.010 0.456 3.679 1.00 25.61 318 GLY A CA 1
ATOM 2363 C C . GLY A 1 318 ? -23.033 1.990 3.741 1.00 25.61 318 GLY A C 1
ATOM 2364 O O . GLY A 1 318 ? -24.004 2.609 4.164 1.00 25.61 318 GLY A O 1
ATOM 2365 N N . GLY A 1 319 ? -21.993 2.573 3.141 1.00 30.17 319 GLY A N 1
ATOM 2366 C CA . GLY A 1 319 ? -22.043 3.875 2.479 1.00 30.17 319 GLY A CA 1
ATOM 2367 C C . GLY A 1 319 ? -21.786 5.102 3.358 1.00 30.17 319 GLY A C 1
ATOM 2368 O O . GLY A 1 319 ? -22.344 5.257 4.437 1.00 30.17 319 GLY A O 1
ATOM 2369 N N . LEU A 1 320 ? -20.939 5.992 2.826 1.00 33.09 320 LEU A N 1
ATOM 2370 C CA . LEU A 1 320 ? -20.736 7.403 3.179 1.00 33.09 320 LEU A CA 1
ATOM 2371 C C . LEU A 1 320 ? -21.451 7.904 4.445 1.00 33.09 320 LEU A C 1
ATOM 2373 O O . LEU A 1 320 ? -22.651 8.173 4.447 1.00 33.09 320 LEU A O 1
ATOM 2377 N N . SER A 1 321 ? -20.668 8.204 5.477 1.00 24.64 321 SER A N 1
ATOM 2378 C CA . SER A 1 321 ? -21.104 9.049 6.586 1.00 24.64 321 SER A CA 1
ATOM 2379 C C . SER A 1 321 ? -19.963 9.956 7.038 1.00 24.64 321 SER A C 1
ATOM 2381 O O . SER A 1 321 ? -19.349 9.740 8.076 1.00 24.64 321 SER A O 1
ATOM 2383 N N . ILE A 1 322 ? -19.703 11.029 6.282 1.00 31.22 322 ILE A N 1
ATOM 2384 C CA . ILE A 1 322 ? -19.120 12.238 6.878 1.00 31.22 322 ILE A CA 1
ATOM 2385 C C . ILE A 1 322 ? -20.185 12.785 7.832 1.00 31.22 322 ILE A C 1
ATOM 2387 O O . ILE A 1 322 ? -21.117 13.471 7.414 1.00 31.22 322 ILE A O 1
ATOM 2391 N N . LEU A 1 323 ? -20.074 12.473 9.121 1.00 27.72 323 LEU A N 1
ATOM 2392 C CA . LEU A 1 323 ? -20.941 13.034 10.155 1.00 27.72 323 LEU A CA 1
ATOM 2393 C C . LEU A 1 323 ? -20.252 14.222 10.832 1.00 27.72 323 LEU A C 1
ATOM 2395 O O . LEU A 1 323 ? -20.027 14.262 12.035 1.00 27.72 323 LEU A O 1
ATOM 2399 N N . ALA A 1 324 ? -19.983 15.261 10.040 1.00 27.41 324 ALA A N 1
ATOM 2400 C CA . ALA A 1 324 ? -19.884 16.607 10.582 1.00 27.41 324 ALA A CA 1
ATOM 2401 C C . ALA A 1 324 ? -21.307 17.085 10.906 1.00 27.41 324 ALA A C 1
ATOM 2403 O O . ALA A 1 324 ? -22.060 17.477 10.013 1.00 27.41 324 ALA A O 1
ATOM 2404 N N . ARG A 1 325 ? -21.705 17.083 12.184 1.00 28.25 325 ARG A N 1
ATOM 2405 C CA . ARG A 1 325 ? -22.938 17.765 12.604 1.00 28.25 325 ARG A CA 1
ATOM 2406 C C . ARG A 1 325 ? -22.652 18.836 13.645 1.00 28.25 325 ARG A C 1
ATOM 2408 O O . ARG A 1 325 ? -22.773 18.642 14.847 1.00 28.25 325 ARG A O 1
ATOM 2415 N N . ARG A 1 326 ? -22.345 20.027 13.132 1.00 32.69 326 ARG A N 1
ATOM 2416 C CA . ARG A 1 326 ? -22.423 21.291 13.868 1.00 32.69 326 ARG A CA 1
ATOM 2417 C C . ARG A 1 326 ? -23.874 21.494 14.328 1.00 32.69 326 ARG A C 1
ATOM 2419 O O . ARG A 1 326 ? -24.786 21.445 13.499 1.00 32.69 326 ARG A O 1
ATOM 2426 N N . ARG A 1 327 ? -24.119 21.786 15.609 1.00 30.70 327 ARG A N 1
ATOM 2427 C CA . ARG A 1 327 ? -25.376 22.427 16.036 1.00 30.70 327 ARG A CA 1
ATOM 2428 C C . ARG A 1 327 ? -25.102 23.780 16.679 1.00 30.70 327 ARG A C 1
ATOM 2430 O O . ARG A 1 327 ? -24.128 23.974 17.392 1.00 30.70 327 ARG A O 1
ATOM 2437 N N . ARG A 1 328 ? -25.954 24.715 16.258 1.00 35.16 328 ARG A N 1
ATOM 2438 C CA . ARG A 1 328 ? -25.852 26.172 16.333 1.00 35.16 328 ARG A CA 1
ATOM 2439 C C . ARG A 1 328 ? -25.850 26.693 17.766 1.00 35.16 328 ARG A C 1
ATOM 2441 O O . ARG A 1 328 ? -26.583 26.183 18.608 1.00 35.16 328 ARG A O 1
ATOM 2448 N N . GLN A 1 329 ? -25.101 27.777 17.956 1.00 33.62 329 GLN A N 1
ATOM 2449 C CA . GLN A 1 329 ? -25.281 28.701 19.068 1.00 33.62 329 GLN A CA 1
ATOM 2450 C C . GLN A 1 329 ? -26.707 29.272 19.062 1.00 33.62 329 GLN A C 1
ATOM 2452 O O . GLN A 1 329 ? -27.268 29.547 17.994 1.00 33.62 329 GLN A O 1
ATOM 2457 N N . ARG A 1 330 ? -27.271 29.419 20.260 1.00 35.38 330 ARG A N 1
ATOM 2458 C CA . ARG A 1 330 ? -28.214 30.493 20.569 1.00 35.38 330 ARG A CA 1
ATOM 2459 C C . ARG A 1 330 ? -27.421 31.643 21.162 1.00 35.38 330 ARG A C 1
ATOM 2461 O O . ARG A 1 330 ? -26.441 31.328 21.874 1.00 35.38 330 ARG A O 1
#

pLDDT: mean 80.02, std 19.83, range [24.64, 98.88]

Radius of gyration: 25.22 Å; chains: 1; bounding box: 56×48×70 Å

Foldseek 3Di:
DQDPVVLVVCCVPVHLAKAFEQKWLAQFQFQVPRRGQCVLVRHPDAWPQPDPDDDPDDQDPRMAGNVSDDRNHRPQADRRPPHCVVNFTTWMQGSVSGIYTHHPDVRRPGHDDDGHYDDDDPPVPFPLKWKKKKFAFPCVALNAPQWPVSQVVRSPDDPPPPRTPDMDIDIDLFAWEWDDDDHDDDPDHDYDPDDDFRMKMKTWWKWWDAFFFKKKKKKWWQAWKWKDWAPDIDGGTGHDDTDMDMDIDTGPGTDITIIMMMGTHHDDITTMFIKMFGDDDPDDDPVGIDTASPVVVPHIGTGHDDQPPVNVVVVVVDDDDPPPDDDDDD